Protein AF-A0A2G9U8K2-F1 (afdb_monomer)

Organism: Teladorsagia circumcincta (NCBI:txid45464)

Solvent-accessible surface area (backbone atoms only — not comparable to full-atom values): 13011 Å² total; per-residue (Å²): 135,87,82,83,69,83,60,83,58,80,61,74,81,82,79,82,80,87,76,90,81,87,86,89,76,99,67,88,81,84,80,85,76,82,70,41,62,62,71,63,77,74,80,83,79,79,91,82,77,83,93,63,92,78,49,73,43,30,54,47,20,48,51,51,51,53,52,31,57,75,71,74,42,48,58,28,24,42,38,31,30,48,57,99,39,69,54,64,37,54,53,33,51,51,29,26,49,55,48,35,71,77,46,91,70,46,46,78,66,46,79,44,81,37,88,55,62,46,53,69,53,42,37,55,50,50,58,61,44,60,77,69,35,44,36,37,39,35,28,61,52,78,94,77,41,47,64,33,44,41,52,46,24,32,41,77,62,65,59,65,47,98,76,40,44,43,32,40,51,42,79,78,30,67,54,66,32,39,74,43,86,91,85,41,75,43,54,56,34,54,76,78,56,94,73,71,87,81,49,40,68,58,31,45,58,52,54,37,65,33,44,51,50,49,108

Structure (mmCIF, N/CA/C/O backbone):
data_AF-A0A2G9U8K2-F1
#
_entry.id   AF-A0A2G9U8K2-F1
#
loop_
_atom_site.group_PDB
_atom_site.id
_atom_site.type_symbol
_atom_site.label_atom_id
_atom_site.label_alt_id
_atom_site.label_comp_id
_atom_site.label_asym_id
_atom_site.label_entity_id
_atom_site.label_seq_id
_atom_site.pdbx_PDB_ins_code
_atom_site.Cartn_x
_atom_site.Cartn_y
_atom_site.Cartn_z
_atom_site.occupancy
_atom_site.B_iso_or_equiv
_atom_site.auth_seq_id
_atom_site.auth_comp_id
_atom_site.auth_asym_id
_atom_site.auth_atom_id
_atom_site.pdbx_PDB_model_num
ATOM 1 N N . MET A 1 1 ? 28.993 -7.894 -4.762 1.00 26.48 1 MET A N 1
ATOM 2 C CA . MET A 1 1 ? 28.144 -9.093 -4.576 1.00 26.48 1 MET A CA 1
ATOM 3 C C . MET A 1 1 ? 27.296 -8.836 -3.344 1.00 26.48 1 MET A C 1
ATOM 5 O O . MET A 1 1 ? 27.838 -8.808 -2.250 1.00 26.48 1 MET A O 1
ATOM 9 N N . PHE A 1 2 ? 26.019 -8.506 -3.531 1.00 26.78 2 PHE A N 1
ATOM 10 C CA . PHE A 1 2 ? 25.120 -8.138 -2.436 1.00 26.78 2 PHE A CA 1
ATOM 11 C C . PHE A 1 2 ? 24.554 -9.406 -1.800 1.00 26.78 2 PHE A C 1
ATOM 13 O O . PHE A 1 2 ? 24.042 -10.273 -2.505 1.00 26.78 2 PHE A O 1
ATOM 20 N N . MET A 1 3 ? 24.671 -9.531 -0.480 1.00 21.92 3 MET A N 1
ATOM 21 C CA . MET A 1 3 ? 24.214 -10.707 0.252 1.00 21.92 3 MET A CA 1
ATOM 22 C C . MET A 1 3 ? 22.939 -10.349 1.017 1.00 21.92 3 MET A C 1
ATOM 24 O O . MET A 1 3 ? 22.980 -9.825 2.126 1.00 21.92 3 MET A O 1
ATOM 28 N N . VAL A 1 4 ? 21.789 -10.609 0.397 1.00 28.17 4 VAL A N 1
ATOM 29 C CA . VAL A 1 4 ? 20.482 -10.483 1.051 1.00 28.17 4 VAL A CA 1
ATOM 30 C C . VAL A 1 4 ? 20.287 -11.713 1.935 1.00 28.17 4 VAL A C 1
ATOM 32 O O . VAL A 1 4 ? 20.084 -12.818 1.436 1.00 28.17 4 VAL A O 1
ATOM 35 N N . THR A 1 5 ? 20.351 -11.542 3.256 1.00 26.45 5 THR A N 1
ATOM 36 C CA . THR A 1 5 ? 20.014 -12.623 4.193 1.00 26.45 5 THR A CA 1
ATOM 37 C C . THR A 1 5 ? 18.541 -12.513 4.564 1.00 26.45 5 THR A C 1
ATOM 39 O O . THR A 1 5 ? 18.154 -11.729 5.427 1.00 26.45 5 THR A O 1
ATOM 42 N N . ILE A 1 6 ? 17.699 -13.303 3.898 1.00 30.61 6 ILE A N 1
ATOM 43 C CA . ILE A 1 6 ? 16.275 -13.411 4.226 1.00 30.61 6 ILE A CA 1
ATOM 44 C C . ILE A 1 6 ? 16.130 -14.358 5.421 1.00 30.61 6 ILE A C 1
ATOM 46 O O . ILE A 1 6 ? 16.293 -15.572 5.297 1.00 30.61 6 ILE A O 1
ATOM 50 N N . HIS A 1 7 ? 15.798 -13.824 6.596 1.00 25.88 7 HIS A N 1
ATOM 51 C CA . HIS A 1 7 ? 15.359 -14.638 7.728 1.00 25.88 7 HIS A CA 1
ATOM 52 C C . HIS A 1 7 ? 13.832 -14.733 7.752 1.00 25.88 7 HIS A C 1
ATOM 54 O O . HIS A 1 7 ? 13.131 -13.902 8.324 1.00 25.88 7 HIS A O 1
ATOM 60 N N . LEU A 1 8 ? 13.314 -15.801 7.143 1.00 26.98 8 LEU A N 1
ATOM 61 C CA . LEU A 1 8 ? 11.927 -16.226 7.303 1.00 26.98 8 LEU A CA 1
ATOM 62 C C . LEU A 1 8 ? 11.723 -16.725 8.741 1.00 26.98 8 LEU A C 1
ATOM 64 O O . LEU A 1 8 ? 12.028 -17.874 9.057 1.00 26.98 8 LEU A O 1
ATOM 68 N N . ARG A 1 9 ? 11.197 -15.879 9.633 1.00 28.08 9 ARG A N 1
ATOM 69 C CA . ARG A 1 9 ? 10.647 -16.357 10.909 1.00 28.08 9 ARG A CA 1
ATOM 70 C C . ARG A 1 9 ? 9.168 -16.674 10.734 1.00 28.08 9 ARG A C 1
ATOM 72 O O . ARG A 1 9 ? 8.320 -15.788 10.719 1.00 28.08 9 ARG A O 1
ATOM 79 N N . THR A 1 10 ? 8.863 -17.962 10.638 1.00 28.05 10 THR A N 1
ATOM 80 C CA . THR A 1 10 ? 7.497 -18.481 10.737 1.00 28.05 10 THR A CA 1
ATOM 81 C C . THR A 1 10 ? 7.016 -18.337 12.181 1.00 28.05 10 THR A C 1
ATOM 83 O O . THR A 1 10 ? 7.409 -19.110 13.053 1.00 28.05 10 THR A O 1
ATOM 86 N N . LEU A 1 11 ? 6.164 -17.349 12.462 1.00 29.77 11 LEU A N 1
ATOM 87 C CA . LEU A 1 11 ? 5.420 -17.286 13.722 1.00 29.77 11 LEU A CA 1
ATOM 88 C C . LEU A 1 11 ? 4.165 -18.158 13.595 1.00 29.77 11 LEU A C 1
ATOM 90 O O . LEU A 1 11 ? 3.096 -17.697 13.203 1.00 29.77 11 LEU A O 1
ATOM 94 N N . CYS A 1 12 ? 4.307 -19.443 13.924 1.00 24.61 12 CYS A N 1
ATOM 95 C CA . CYS A 1 12 ? 3.166 -20.326 14.152 1.00 24.61 12 CYS A CA 1
ATOM 96 C C . CYS A 1 12 ? 2.611 -20.075 15.558 1.00 24.61 12 CYS A C 1
ATOM 98 O O . CYS A 1 12 ? 3.232 -20.449 16.552 1.00 24.61 12 CYS A O 1
ATOM 100 N N . VAL A 1 13 ? 1.422 -19.478 15.658 1.00 29.20 13 VAL A N 1
ATOM 101 C CA . VAL A 1 13 ? 0.649 -19.507 16.906 1.00 29.20 13 VAL A CA 1
ATOM 102 C C . VAL A 1 13 ? -0.108 -20.832 16.951 1.00 29.20 13 VAL A C 1
ATOM 104 O O . VAL A 1 13 ? -1.102 -21.016 16.251 1.00 29.20 13 VAL A O 1
ATOM 107 N N . ILE A 1 14 ? 0.369 -21.766 17.773 1.00 29.59 14 ILE A N 1
ATOM 108 C CA . ILE A 1 14 ? -0.341 -23.013 18.071 1.00 29.59 14 ILE A CA 1
ATOM 109 C C . ILE A 1 14 ? -1.436 -22.691 19.097 1.00 29.59 14 ILE A C 1
ATOM 111 O O . ILE A 1 14 ? -1.149 -22.421 20.263 1.00 29.59 14 ILE A O 1
ATOM 115 N N . ARG A 1 15 ? -2.709 -22.704 18.679 1.00 33.56 15 ARG A N 1
ATOM 116 C CA . ARG A 1 15 ? -3.847 -22.691 19.612 1.00 33.56 15 ARG A CA 1
ATOM 117 C C . ARG A 1 15 ? -4.036 -24.107 20.166 1.00 33.56 15 ARG A C 1
ATOM 119 O O . ARG A 1 15 ? -4.580 -24.966 19.482 1.00 33.56 15 ARG A O 1
ATOM 126 N N . ASN A 1 16 ? -3.629 -24.343 21.412 1.00 29.52 16 ASN A N 1
ATOM 127 C CA . ASN A 1 16 ? -4.021 -25.552 22.138 1.00 29.52 16 ASN A CA 1
ATOM 128 C C . ASN A 1 16 ? -5.478 -25.414 22.596 1.00 29.52 16 ASN A C 1
ATOM 130 O O . ASN A 1 16 ? -5.774 -24.704 23.558 1.00 29.52 16 ASN A O 1
ATOM 134 N N . GLY A 1 17 ? -6.395 -26.095 21.908 1.00 33.38 17 GLY A N 1
ATOM 135 C CA . GLY A 1 17 ? -7.745 -26.318 22.413 1.00 33.38 17 GLY A CA 1
ATOM 136 C C . GLY A 1 17 ? -7.696 -27.280 23.599 1.00 33.38 17 GLY A C 1
ATOM 137 O O . GLY A 1 17 ? -7.409 -28.461 23.425 1.00 33.38 17 GLY A O 1
ATOM 138 N N . LYS A 1 18 ? -7.965 -26.790 24.815 1.00 31.33 18 LYS A N 1
ATOM 139 C CA . LYS A 1 18 ? -8.239 -27.656 25.970 1.00 31.33 18 LYS A CA 1
ATOM 140 C C . LYS A 1 18 ? -9.589 -28.343 25.744 1.00 31.33 18 LYS A C 1
ATOM 142 O O . LYS A 1 18 ? -10.619 -27.682 25.814 1.00 31.33 18 LYS A O 1
ATOM 147 N N . SER A 1 19 ? -9.586 -29.653 25.523 1.00 35.53 19 SER A N 1
ATOM 148 C CA . SER A 1 19 ? -10.753 -30.507 25.762 1.00 35.53 19 SER A CA 1
ATOM 149 C C . SER A 1 19 ? -10.403 -31.462 26.903 1.00 35.53 19 SER A C 1
ATOM 151 O O . SER A 1 19 ? -9.367 -32.121 26.881 1.00 35.53 19 SER A O 1
ATOM 153 N N . GLY A 1 20 ? -11.205 -31.435 27.968 1.00 33.44 20 GLY A N 1
ATOM 154 C CA . GLY A 1 20 ? -11.104 -32.371 29.083 1.00 33.44 20 GLY A CA 1
ATOM 155 C C . GLY A 1 20 ? -11.989 -33.589 28.827 1.00 33.44 20 GLY A C 1
ATOM 156 O O . GLY A 1 20 ? -13.145 -33.424 28.449 1.00 33.44 20 GLY A O 1
ATOM 157 N N . GLY A 1 21 ? -11.452 -34.791 29.054 1.00 33.38 21 GLY A N 1
ATOM 158 C CA . GLY A 1 21 ? -12.198 -36.057 29.068 1.00 33.38 21 GLY A CA 1
ATOM 159 C C . GLY A 1 21 ? -11.367 -37.255 28.567 1.00 33.38 21 GLY A C 1
ATOM 160 O O . GLY A 1 21 ? -10.534 -37.054 27.686 1.00 33.38 21 GLY A O 1
ATOM 161 N N . PRO A 1 22 ? -11.517 -38.477 29.126 1.00 34.38 22 PRO A N 1
ATOM 162 C CA . PRO A 1 22 ? -10.485 -39.519 29.061 1.00 34.38 22 PRO A CA 1
ATOM 163 C C . PRO A 1 22 ? -10.668 -40.552 27.921 1.00 34.38 22 PRO A C 1
ATOM 165 O O . PRO A 1 22 ? -11.736 -41.136 27.816 1.00 34.38 22 PRO A O 1
ATOM 168 N N . TRP A 1 23 ? -9.580 -40.763 27.151 1.00 33.00 23 TRP A N 1
ATOM 169 C CA . TRP A 1 23 ? -9.065 -41.936 26.379 1.00 33.00 23 TRP A CA 1
ATOM 170 C C . TRP A 1 23 ? -10.012 -42.930 25.637 1.00 33.00 23 TRP A C 1
ATOM 172 O O . TRP A 1 23 ? -11.080 -43.262 26.128 1.00 33.00 23 TRP A O 1
ATOM 182 N N . PRO A 1 24 ? -9.529 -43.654 24.596 1.00 40.50 24 PRO A N 1
ATOM 183 C CA . PRO A 1 24 ? -8.923 -43.183 23.348 1.00 40.50 24 PRO A CA 1
ATOM 184 C C . PRO A 1 24 ? -9.541 -43.865 22.103 1.00 40.50 24 PRO A C 1
ATOM 186 O O . PRO A 1 24 ? -9.699 -45.081 22.056 1.00 40.50 24 PRO A O 1
ATOM 189 N N . THR A 1 25 ? -9.758 -43.122 21.020 1.00 35.53 25 THR A N 1
ATOM 190 C CA . THR A 1 25 ? -9.845 -43.711 19.672 1.00 35.53 25 THR A CA 1
ATOM 191 C C . THR A 1 25 ? -9.031 -42.864 18.712 1.00 35.53 25 THR A C 1
ATOM 193 O O . THR A 1 25 ? -9.207 -41.648 18.643 1.00 35.53 25 THR A O 1
ATOM 196 N N . ALA A 1 26 ? -8.104 -43.516 18.014 1.00 37.62 26 ALA A N 1
ATOM 197 C CA . ALA A 1 26 ? -7.194 -42.918 17.053 1.00 37.62 26 ALA A CA 1
ATOM 198 C C . ALA A 1 26 ? -7.964 -42.192 15.937 1.00 37.62 26 ALA A C 1
ATOM 200 O O . ALA A 1 26 ? -8.588 -42.816 15.084 1.00 37.62 26 ALA A O 1
ATOM 201 N N . GLY A 1 27 ? -7.894 -40.864 15.951 1.00 32.34 27 GLY A N 1
ATOM 202 C CA . GLY A 1 27 ? -8.333 -39.984 14.877 1.00 32.34 27 GLY A CA 1
ATOM 203 C C . GLY A 1 27 ? -7.300 -38.875 14.734 1.00 32.34 27 GLY A C 1
ATOM 204 O O . GLY A 1 27 ? -6.976 -38.193 15.704 1.00 32.34 27 GLY A O 1
ATOM 205 N N . VAL A 1 28 ? -6.723 -38.752 13.542 1.00 34.25 28 VAL A N 1
ATOM 206 C CA . VAL A 1 28 ? -5.707 -37.751 13.200 1.00 34.25 28 VAL A CA 1
ATOM 207 C C . VAL A 1 28 ? -6.273 -36.346 13.464 1.00 34.25 28 VAL A C 1
ATOM 209 O O . VAL A 1 28 ? -7.302 -36.005 12.878 1.00 34.25 28 VAL A O 1
ATOM 212 N N . PRO A 1 29 ? -5.655 -35.508 14.318 1.00 28.95 29 PRO A N 1
ATOM 213 C CA . PRO A 1 29 ? -6.137 -34.152 14.528 1.00 28.95 29 PRO A CA 1
ATOM 214 C C . PRO A 1 29 ? -5.810 -33.295 13.300 1.00 28.95 29 PRO A C 1
ATOM 216 O O . PRO A 1 29 ? -4.645 -33.120 12.940 1.00 28.95 29 PRO A O 1
ATOM 219 N N . SER A 1 30 ? -6.837 -32.735 12.656 1.00 30.47 30 SER A N 1
ATOM 220 C CA . SER A 1 30 ? -6.654 -31.714 11.625 1.00 30.47 30 SER A CA 1
ATOM 221 C C . SER A 1 30 ? -6.170 -30.419 12.283 1.00 30.47 30 SER A C 1
ATOM 223 O O . SER A 1 30 ? -6.941 -29.694 12.916 1.00 30.47 30 SER A O 1
ATOM 225 N N . ILE A 1 31 ? -4.879 -30.128 12.150 1.00 28.62 31 ILE A N 1
ATOM 226 C CA . ILE A 1 31 ? -4.280 -28.863 12.575 1.00 28.62 31 ILE A CA 1
ATOM 227 C C . ILE A 1 31 ? -4.562 -27.831 11.479 1.00 28.62 31 ILE A C 1
ATOM 229 O O . ILE A 1 31 ? -3.952 -27.865 10.414 1.00 28.62 31 ILE A O 1
ATOM 233 N N . SER A 1 32 ? -5.485 -26.904 11.729 1.00 30.70 32 SER A N 1
ATOM 234 C CA . SER A 1 32 ? -5.639 -25.710 10.892 1.00 30.70 32 SER A CA 1
ATOM 235 C C . SER A 1 32 ? -4.672 -24.632 11.381 1.00 30.70 32 SER A C 1
ATOM 237 O O . SER A 1 32 ? -4.894 -24.019 12.425 1.00 30.70 32 SER A O 1
ATOM 239 N N . ALA A 1 33 ? -3.592 -24.408 10.632 1.00 27.31 33 ALA A N 1
ATOM 240 C CA . ALA A 1 33 ? -2.630 -23.336 10.868 1.00 27.31 33 ALA A CA 1
ATOM 241 C C . ALA A 1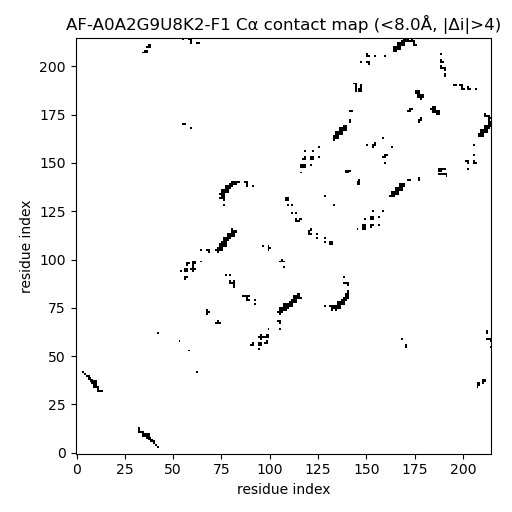 33 ? -2.913 -22.154 9.927 1.00 27.31 33 ALA A C 1
ATOM 243 O O . ALA A 1 33 ? -2.691 -22.243 8.722 1.00 27.31 33 ALA A O 1
ATOM 244 N N . THR A 1 34 ? -3.360 -21.016 10.460 1.00 32.47 34 THR A N 1
ATOM 245 C CA . THR A 1 34 ? -3.301 -19.733 9.739 1.00 32.47 34 THR A CA 1
ATOM 246 C C . THR A 1 34 ? -1.920 -19.125 9.946 1.00 32.47 34 THR A C 1
ATOM 248 O O . THR A 1 34 ? -1.633 -18.560 11.002 1.00 32.47 34 THR A O 1
ATOM 251 N N . CYS A 1 35 ? -1.055 -19.282 8.949 1.00 29.25 35 CYS A N 1
ATOM 252 C CA . CYS A 1 35 ? 0.304 -18.757 8.946 1.00 29.25 35 CYS A CA 1
ATOM 253 C C . CYS A 1 35 ? 0.311 -17.344 8.340 1.00 29.25 35 CYS A C 1
ATOM 255 O O . CYS A 1 35 ? 0.187 -17.198 7.128 1.00 29.25 35 CYS A O 1
ATOM 257 N N . GLY A 1 36 ? 0.458 -16.308 9.169 1.00 30.48 36 GLY A N 1
ATOM 258 C CA . GLY A 1 36 ? 0.800 -14.963 8.693 1.00 30.48 36 GLY A CA 1
ATOM 259 C C . GLY A 1 36 ? 2.311 -14.856 8.489 1.00 30.48 36 GLY A C 1
ATOM 260 O O . GLY A 1 36 ? 3.077 -15.307 9.343 1.00 30.48 36 GLY A O 1
ATOM 261 N N . ARG A 1 37 ? 2.757 -14.293 7.362 1.00 39.44 37 ARG A N 1
ATOM 262 C CA . ARG A 1 37 ? 4.182 -14.042 7.092 1.00 39.44 37 ARG A CA 1
ATOM 263 C C . ARG A 1 37 ? 4.512 -12.602 7.481 1.00 39.44 37 ARG A C 1
ATOM 265 O O . ARG A 1 37 ? 3.993 -11.674 6.880 1.00 39.44 37 ARG A O 1
ATOM 272 N N . VAL A 1 38 ? 5.383 -12.419 8.471 1.00 35.47 38 VAL A N 1
ATOM 273 C CA . VAL A 1 38 ? 6.028 -11.125 8.742 1.00 35.47 38 VAL A CA 1
ATOM 274 C C . VAL A 1 38 ? 7.428 -11.213 8.154 1.00 35.47 38 VAL A C 1
ATOM 276 O O . VAL A 1 38 ? 8.248 -11.998 8.630 1.00 35.47 38 VAL A O 1
ATOM 279 N N . LEU A 1 39 ? 7.688 -10.458 7.089 1.00 35.41 39 LEU A N 1
ATOM 280 C CA . LEU A 1 39 ? 9.008 -10.389 6.474 1.00 35.41 39 LEU A CA 1
ATOM 281 C C . LEU A 1 39 ? 9.774 -9.218 7.101 1.00 35.41 39 LEU A C 1
ATOM 283 O O . LEU A 1 39 ? 9.587 -8.075 6.707 1.00 35.41 39 LEU A O 1
ATOM 287 N N . ASN A 1 40 ? 10.621 -9.504 8.092 1.00 31.41 40 ASN A N 1
ATOM 288 C CA . ASN A 1 40 ? 11.619 -8.540 8.554 1.00 31.41 40 ASN A CA 1
ATOM 289 C C . ASN A 1 40 ? 12.808 -8.600 7.592 1.00 31.41 40 ASN A C 1
ATOM 291 O O . ASN A 1 40 ? 13.649 -9.494 7.704 1.00 31.41 40 ASN A O 1
ATOM 295 N N . ILE A 1 41 ? 12.862 -7.677 6.634 1.00 41.22 41 ILE A N 1
ATOM 296 C CA . ILE A 1 41 ? 14.056 -7.478 5.814 1.00 41.22 41 ILE A CA 1
ATOM 297 C C . ILE A 1 41 ? 14.969 -6.517 6.579 1.00 41.22 41 ILE A C 1
ATOM 299 O O . ILE A 1 41 ? 14.714 -5.321 6.629 1.00 41.22 41 ILE A O 1
ATOM 303 N N . GLY A 1 42 ? 16.028 -7.043 7.197 1.00 32.91 42 GLY A N 1
ATOM 304 C CA . GLY A 1 42 ? 17.141 -6.217 7.660 1.00 32.91 42 GLY A CA 1
ATOM 305 C C . GLY A 1 42 ? 18.042 -5.905 6.472 1.00 32.91 42 GLY A C 1
ATOM 306 O O . GLY A 1 42 ? 18.836 -6.755 6.072 1.00 32.91 42 GLY A O 1
ATOM 307 N N . LEU A 1 43 ? 17.897 -4.722 5.878 1.00 35.94 43 LEU A N 1
ATOM 308 C CA . LEU A 1 43 ? 18.822 -4.245 4.853 1.00 35.94 43 LEU A CA 1
ATOM 309 C C . LEU A 1 43 ? 20.042 -3.637 5.556 1.00 35.94 43 LEU A C 1
ATOM 311 O O . LEU A 1 43 ? 19.987 -2.526 6.073 1.00 35.94 43 LEU A O 1
ATOM 315 N N . MET A 1 44 ? 21.151 -4.380 5.605 1.00 28.94 44 MET A N 1
ATOM 316 C CA . MET A 1 44 ? 22.463 -3.788 5.874 1.00 28.94 44 MET A CA 1
ATOM 317 C C . MET A 1 44 ? 22.980 -3.204 4.559 1.00 28.94 44 MET A C 1
ATOM 319 O O . MET A 1 44 ? 23.487 -3.928 3.704 1.00 28.94 44 MET A O 1
ATOM 323 N N . PHE A 1 45 ? 22.817 -1.895 4.389 1.00 37.28 45 PHE A N 1
ATOM 324 C CA . PHE A 1 45 ? 23.448 -1.150 3.308 1.00 37.28 45 PHE A CA 1
ATOM 325 C C . PHE A 1 45 ? 24.905 -0.869 3.696 1.00 37.28 45 PHE A C 1
ATOM 327 O O . PHE A 1 45 ? 25.173 -0.140 4.650 1.00 37.28 45 PHE A O 1
ATOM 334 N N . THR A 1 46 ? 25.865 -1.471 2.993 1.00 34.81 46 THR A N 1
ATOM 335 C CA . THR A 1 46 ? 27.254 -0.998 3.022 1.00 34.81 46 THR A CA 1
ATOM 336 C C . THR A 1 46 ? 27.342 0.200 2.086 1.00 34.81 46 THR A C 1
ATOM 338 O O . THR A 1 46 ? 27.107 0.062 0.886 1.00 34.81 46 THR A O 1
ATOM 341 N N . ASN A 1 47 ? 27.603 1.372 2.661 1.00 38.34 47 ASN A N 1
ATOM 342 C CA . ASN A 1 47 ? 27.687 2.648 1.960 1.00 38.34 47 ASN A CA 1
ATOM 343 C C . ASN A 1 47 ? 28.865 2.661 0.981 1.00 38.34 47 ASN A C 1
ATOM 345 O O . ASN A 1 47 ? 29.976 2.972 1.386 1.00 38.34 47 ASN A O 1
ATOM 349 N N . ASP A 1 48 ? 28.600 2.389 -0.291 1.00 39.56 48 ASP A N 1
ATOM 350 C CA . ASP A 1 48 ? 29.459 2.783 -1.406 1.00 39.56 48 ASP A CA 1
ATOM 351 C C . ASP A 1 48 ? 28.553 3.299 -2.533 1.00 39.56 48 ASP A C 1
ATOM 353 O O . ASP A 1 48 ? 28.247 2.553 -3.454 1.00 39.56 48 ASP A O 1
ATOM 357 N N . ILE A 1 49 ? 28.053 4.538 -2.412 1.00 46.72 49 ILE A N 1
ATOM 358 C CA . ILE A 1 49 ? 27.630 5.436 -3.508 1.00 46.72 49 ILE A CA 1
ATOM 359 C C . ILE A 1 49 ? 27.581 6.869 -2.939 1.00 46.72 49 ILE A C 1
ATOM 361 O O . ILE A 1 49 ? 27.092 7.107 -1.834 1.00 46.72 49 ILE A O 1
ATOM 365 N N . GLU A 1 50 ? 28.151 7.804 -3.698 1.00 39.34 50 GLU A N 1
ATOM 366 C CA . GLU A 1 50 ? 28.361 9.214 -3.373 1.00 39.34 50 GLU A CA 1
ATOM 367 C C . GLU A 1 50 ? 27.090 9.992 -2.988 1.00 39.34 50 GLU A C 1
ATOM 369 O O . GLU A 1 50 ? 26.028 9.878 -3.594 1.00 39.34 50 GLU A O 1
ATOM 374 N N . SER A 1 51 ? 27.285 10.851 -1.987 1.00 37.66 51 SER A N 1
ATOM 375 C CA . SER A 1 51 ? 26.449 11.941 -1.477 1.00 37.66 51 SER A CA 1
ATOM 376 C C . SER A 1 51 ? 25.302 12.443 -2.372 1.00 37.66 51 SER A C 1
ATOM 378 O O . SER A 1 51 ? 25.411 13.471 -3.040 1.00 37.66 51 SER A O 1
ATOM 380 N N . HIS A 1 52 ? 24.144 11.807 -2.272 1.00 42.94 52 HIS A N 1
ATOM 381 C CA . HIS A 1 52 ? 22.861 12.509 -2.247 1.00 42.94 52 HIS A CA 1
ATOM 382 C C . HIS A 1 52 ? 22.239 12.171 -0.894 1.00 42.94 52 HIS A C 1
ATOM 384 O O . HIS A 1 52 ? 22.350 11.033 -0.445 1.00 42.94 52 HIS A O 1
ATOM 390 N N . ALA A 1 53 ? 21.665 13.145 -0.188 1.00 46.12 53 ALA A N 1
ATOM 391 C CA . ALA A 1 53 ? 20.938 12.853 1.043 1.00 46.12 53 ALA A CA 1
ATOM 392 C C . ALA A 1 53 ? 19.795 11.888 0.693 1.00 46.12 53 ALA A C 1
ATOM 394 O O . ALA A 1 53 ? 18.808 12.294 0.086 1.00 46.12 53 ALA A O 1
ATOM 395 N N . VAL A 1 54 ? 19.975 10.601 0.989 1.00 60.28 54 VAL A N 1
ATOM 396 C CA . VAL A 1 54 ? 18.979 9.580 0.684 1.00 60.28 54 VAL A CA 1
ATOM 397 C C . VAL A 1 54 ? 17.824 9.763 1.661 1.00 60.28 54 VAL A C 1
ATOM 399 O O . VAL A 1 54 ? 18.021 9.700 2.875 1.00 60.28 54 VAL A O 1
ATOM 402 N N . THR A 1 55 ? 16.634 10.044 1.138 1.00 76.31 55 THR A N 1
ATOM 403 C CA . THR A 1 55 ? 15.416 10.150 1.945 1.00 76.31 55 THR A CA 1
ATOM 404 C C . THR A 1 55 ? 14.983 8.764 2.428 1.00 76.31 55 THR A C 1
ATOM 406 O O . THR A 1 55 ? 15.323 7.734 1.836 1.00 76.31 55 THR A O 1
ATOM 409 N N . VAL A 1 56 ? 14.215 8.727 3.516 1.00 80.00 56 VAL A N 1
ATOM 410 C CA . VAL A 1 56 ? 13.636 7.482 4.049 1.00 80.00 56 VAL A CA 1
ATOM 411 C C . VAL A 1 56 ? 12.752 6.812 2.991 1.00 80.00 56 VAL A C 1
ATOM 413 O O . VAL A 1 56 ? 12.795 5.601 2.778 1.00 80.00 56 VAL A O 1
ATOM 416 N N . GLU A 1 57 ? 11.991 7.620 2.264 1.00 83.06 57 GLU A N 1
ATOM 417 C CA . GLU A 1 57 ? 11.106 7.208 1.187 1.00 83.06 57 GLU A CA 1
ATOM 418 C C . GLU A 1 57 ? 11.870 6.585 0.005 1.00 83.06 57 GLU A C 1
ATOM 420 O O . GLU A 1 57 ? 11.428 5.580 -0.560 1.00 83.06 57 GLU A O 1
ATOM 425 N N . TYR A 1 58 ? 13.055 7.104 -0.331 1.00 86.31 58 TYR A N 1
ATOM 426 C CA . TYR A 1 58 ? 13.908 6.522 -1.369 1.00 86.31 58 TYR A CA 1
ATOM 427 C C . TYR A 1 58 ? 14.449 5.143 -0.969 1.00 86.31 58 TYR A C 1
ATOM 429 O O . TYR A 1 58 ? 14.414 4.202 -1.769 1.00 86.31 58 TYR A O 1
ATOM 437 N N . ASN A 1 59 ? 14.893 4.983 0.285 1.00 88.19 59 ASN A N 1
ATOM 438 C CA . ASN A 1 59 ? 15.298 3.676 0.815 1.00 88.19 59 ASN A CA 1
ATOM 439 C C . ASN A 1 59 ? 14.149 2.667 0.758 1.00 88.19 59 ASN A C 1
ATOM 441 O O . ASN A 1 59 ? 14.366 1.497 0.430 1.00 88.19 59 ASN A O 1
ATOM 445 N N . LEU A 1 60 ? 12.917 3.122 0.999 1.00 89.19 60 LEU A N 1
ATOM 446 C CA . LEU A 1 60 ? 11.738 2.283 0.847 1.00 89.19 60 LEU A CA 1
ATOM 447 C C . LEU A 1 60 ? 11.531 1.845 -0.609 1.00 89.19 60 LEU A C 1
ATOM 449 O O . LEU A 1 60 ? 11.208 0.684 -0.854 1.00 89.19 60 LEU A O 1
ATOM 453 N N . GLY A 1 61 ? 11.793 2.723 -1.580 1.00 91.00 61 GLY A N 1
ATOM 454 C CA . GLY A 1 61 ? 11.836 2.372 -3.002 1.00 91.00 61 GLY A CA 1
ATOM 455 C C . GLY A 1 61 ? 12.843 1.259 -3.315 1.00 91.00 61 GLY A C 1
ATOM 456 O O . GLY A 1 61 ? 12.498 0.279 -3.982 1.00 91.00 61 GLY A O 1
ATOM 457 N N . ILE A 1 62 ? 14.059 1.338 -2.762 1.00 91.75 62 ILE A N 1
ATOM 458 C CA . ILE A 1 62 ? 15.071 0.275 -2.898 1.00 91.75 62 ILE A CA 1
ATOM 459 C C . ILE A 1 62 ? 14.614 -1.026 -2.219 1.00 91.75 62 ILE A C 1
ATOM 461 O O . ILE A 1 62 ? 14.824 -2.120 -2.759 1.00 91.75 62 ILE A O 1
ATOM 465 N N . ALA A 1 63 ? 13.980 -0.935 -1.049 1.00 92.44 63 ALA A N 1
ATOM 466 C CA . ALA A 1 63 ? 13.456 -2.090 -0.328 1.00 92.44 63 ALA A CA 1
ATOM 467 C C . ALA A 1 63 ? 12.336 -2.786 -1.115 1.00 92.44 63 ALA A C 1
ATOM 469 O O . ALA A 1 63 ? 12.355 -4.010 -1.255 1.00 92.44 63 ALA A O 1
ATOM 470 N N . ILE A 1 64 ? 11.411 -2.012 -1.695 1.00 93.88 64 ILE A N 1
ATOM 471 C CA . ILE A 1 64 ? 10.371 -2.508 -2.604 1.00 93.88 64 ILE A CA 1
ATOM 472 C C . ILE A 1 64 ? 11.028 -3.214 -3.788 1.00 93.88 64 ILE A C 1
ATOM 474 O O . ILE A 1 64 ? 10.703 -4.369 -4.043 1.00 93.88 64 ILE A O 1
ATOM 478 N N . ARG A 1 65 ? 12.000 -2.589 -4.466 1.00 93.81 65 ARG A N 1
ATOM 479 C CA . ARG A 1 65 ? 12.725 -3.221 -5.582 1.00 93.81 65 ARG A CA 1
ATOM 480 C C . ARG A 1 65 ? 13.353 -4.553 -5.174 1.00 93.81 65 ARG A C 1
ATOM 482 O O . ARG A 1 65 ? 13.188 -5.556 -5.860 1.00 93.81 65 ARG A O 1
ATOM 489 N N . SER A 1 66 ? 14.048 -4.575 -4.042 1.00 94.12 66 SER A N 1
ATOM 490 C CA . SER A 1 66 ? 14.708 -5.779 -3.523 1.00 94.12 66 SER A CA 1
ATOM 491 C C . SER A 1 66 ? 13.702 -6.893 -3.223 1.00 94.12 66 SER A C 1
ATOM 493 O O . SER A 1 66 ? 13.959 -8.060 -3.523 1.00 94.12 66 SER A O 1
ATOM 495 N N . LEU A 1 67 ? 12.534 -6.533 -2.682 1.00 94.62 67 LEU A N 1
ATOM 496 C CA . LEU A 1 67 ? 11.428 -7.458 -2.474 1.00 94.62 67 LEU A CA 1
ATOM 497 C C . LEU A 1 67 ? 10.926 -8.022 -3.808 1.00 94.62 67 LEU A C 1
ATOM 499 O O . LEU A 1 67 ? 10.819 -9.240 -3.931 1.00 94.62 67 LEU A O 1
ATOM 503 N N . MET A 1 68 ? 10.672 -7.170 -4.805 1.00 95.38 68 MET A N 1
ATOM 504 C CA . MET A 1 68 ? 10.205 -7.601 -6.129 1.00 95.38 68 MET A CA 1
ATOM 505 C C . MET A 1 68 ? 11.166 -8.622 -6.748 1.00 95.38 68 MET A C 1
ATOM 507 O O . MET A 1 68 ? 10.752 -9.729 -7.091 1.00 95.38 68 MET A O 1
ATOM 511 N N . LEU A 1 69 ? 12.467 -8.320 -6.760 1.00 94.88 69 LEU A N 1
ATOM 512 C CA . LEU A 1 69 ? 13.492 -9.223 -7.290 1.00 94.88 69 LEU A CA 1
ATOM 513 C C . LEU A 1 69 ? 13.563 -10.556 -6.535 1.00 94.88 69 LEU A C 1
ATOM 515 O O . LEU A 1 69 ? 13.753 -11.602 -7.153 1.00 94.88 69 LEU A O 1
ATOM 519 N N . SER A 1 70 ? 13.368 -10.551 -5.213 1.00 95.75 70 SER A N 1
ATOM 520 C CA . SER A 1 70 ? 13.404 -11.782 -4.409 1.00 95.75 70 SER A CA 1
ATOM 521 C C . SER A 1 70 ? 12.278 -12.767 -4.749 1.00 95.75 70 SER A C 1
ATOM 523 O O . SER A 1 70 ? 12.438 -13.974 -4.564 1.00 95.75 70 SER A O 1
ATOM 525 N N . PHE A 1 71 ? 11.162 -12.257 -5.276 1.00 95.56 71 PHE A N 1
ATOM 526 C CA . PHE A 1 71 ? 10.019 -13.045 -5.736 1.00 95.56 71 PHE A CA 1
ATOM 527 C C . PHE A 1 71 ? 9.936 -13.159 -7.266 1.00 95.56 71 PHE A C 1
ATOM 529 O O . PHE A 1 71 ? 8.955 -13.705 -7.770 1.00 95.56 71 PHE A O 1
ATOM 536 N N . ALA A 1 72 ? 10.959 -12.688 -7.992 1.00 96.19 72 ALA A N 1
ATOM 537 C CA . ALA A 1 72 ? 10.982 -12.610 -9.455 1.00 96.19 72 ALA A CA 1
ATOM 538 C C . ALA A 1 72 ? 9.774 -11.851 -10.040 1.00 96.19 72 ALA A C 1
ATOM 540 O O . ALA A 1 72 ? 9.206 -12.236 -11.062 1.00 96.19 72 ALA A O 1
ATOM 541 N N . TRP A 1 73 ? 9.363 -10.782 -9.363 1.00 96.56 73 TRP A N 1
ATOM 542 C CA . TRP A 1 73 ? 8.365 -9.839 -9.844 1.00 96.56 73 TRP A CA 1
ATOM 543 C C . TRP A 1 73 ? 9.049 -8.667 -10.549 1.00 96.56 73 TRP A C 1
ATOM 545 O O . TRP A 1 73 ? 10.014 -8.111 -10.030 1.00 96.56 73 TRP A O 1
ATOM 555 N N . ASP A 1 74 ? 8.529 -8.278 -11.710 1.00 95.94 74 ASP A N 1
ATOM 556 C CA . ASP A 1 74 ? 9.098 -7.253 -12.597 1.00 95.94 74 ASP A CA 1
ATOM 557 C C . ASP A 1 74 ? 8.193 -6.020 -12.759 1.00 95.94 74 ASP A C 1
ATOM 559 O O . ASP A 1 74 ? 8.593 -5.005 -13.330 1.00 95.94 74 ASP A O 1
ATOM 563 N N . GLN A 1 75 ? 6.965 -6.074 -12.240 1.00 95.69 75 GLN A N 1
ATOM 564 C CA . GLN A 1 75 ? 6.013 -4.974 -12.324 1.00 95.69 75 GLN A CA 1
ATOM 565 C C . GLN A 1 75 ? 5.077 -4.915 -11.119 1.00 95.69 75 GLN A C 1
ATOM 567 O O . GLN A 1 75 ? 4.628 -5.935 -10.593 1.00 95.69 75 GLN A O 1
ATOM 572 N N . PHE A 1 76 ? 4.720 -3.702 -10.711 1.00 97.81 76 PHE A N 1
ATOM 573 C CA . PHE A 1 76 ? 3.711 -3.471 -9.679 1.00 97.81 76 PHE A CA 1
ATOM 574 C C . PHE A 1 76 ?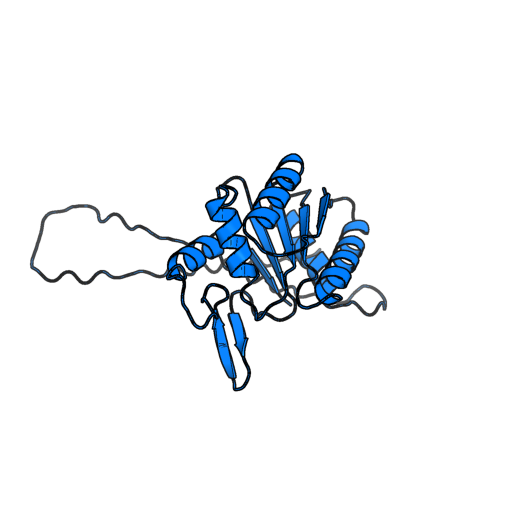 2.896 -2.209 -9.971 1.00 97.81 76 PHE A C 1
ATOM 576 O O . PHE A 1 76 ? 3.259 -1.393 -10.819 1.00 97.81 76 PHE A O 1
ATOM 583 N N . ALA A 1 77 ? 1.764 -2.051 -9.295 1.00 98.19 77 ALA A N 1
ATOM 584 C CA . ALA A 1 77 ? 0.989 -0.815 -9.284 1.00 98.19 77 ALA A CA 1
ATOM 585 C C . ALA A 1 77 ? 1.220 -0.056 -7.980 1.00 98.19 77 ALA A C 1
ATOM 587 O O . ALA A 1 77 ? 1.303 -0.669 -6.916 1.00 98.19 77 ALA A O 1
ATOM 588 N N . PHE A 1 78 ? 1.264 1.271 -8.053 1.00 97.69 78 PHE A N 1
ATOM 589 C CA . PHE A 1 78 ? 1.359 2.129 -6.879 1.00 97.69 78 PHE A CA 1
ATOM 590 C C . PHE A 1 78 ? 0.019 2.821 -6.626 1.00 97.69 78 PHE A C 1
ATOM 592 O O . PHE A 1 78 ? -0.467 3.592 -7.453 1.00 97.69 78 PHE A O 1
ATOM 599 N N . VAL A 1 79 ? -0.592 2.545 -5.479 1.00 98.00 79 VAL A N 1
ATOM 600 C CA . VAL A 1 79 ? -1.862 3.136 -5.053 1.00 98.00 79 VAL A CA 1
ATOM 601 C C . VAL A 1 79 ? -1.615 3.989 -3.821 1.00 98.00 79 VAL A C 1
ATOM 603 O O . VAL A 1 79 ? -1.011 3.535 -2.852 1.00 98.00 79 VAL A O 1
ATOM 606 N N . PHE A 1 80 ? -2.094 5.227 -3.826 1.00 96.56 80 PHE A N 1
ATOM 607 C CA . PHE A 1 80 ? -1.887 6.124 -2.694 1.00 96.56 80 PHE A CA 1
ATOM 608 C C . PHE A 1 80 ? -3.078 7.033 -2.434 1.00 96.56 80 PHE A C 1
ATOM 610 O O . PHE A 1 80 ? -3.928 7.228 -3.299 1.00 96.56 80 PHE A O 1
ATOM 617 N N . SER A 1 81 ? -3.146 7.602 -1.233 1.00 95.00 81 SER A N 1
ATOM 618 C CA . SER A 1 81 ? -4.104 8.655 -0.901 1.00 95.00 81 SER A CA 1
ATOM 619 C C . SER A 1 81 ? -3.407 9.808 -0.194 1.00 95.00 81 SER A C 1
ATOM 621 O O . SER A 1 81 ? -2.473 9.598 0.576 1.00 95.00 81 SER A O 1
ATOM 623 N N . LEU A 1 82 ? -3.906 11.018 -0.441 1.00 92.19 82 LEU A N 1
ATOM 624 C CA . LEU A 1 82 ? -3.466 12.252 0.213 1.00 92.19 82 LEU A CA 1
ATOM 625 C C . LEU A 1 82 ? -4.330 12.606 1.434 1.00 92.19 82 LEU A C 1
ATOM 627 O O . LEU A 1 82 ? -4.184 13.675 2.029 1.00 92.19 82 LEU A O 1
ATOM 631 N N . ILE A 1 83 ? -5.274 11.733 1.812 1.00 89.69 83 ILE A N 1
ATOM 632 C CA . ILE A 1 83 ? -6.144 11.994 2.955 1.00 89.69 83 ILE A CA 1
ATOM 633 C C . ILE A 1 83 ? -5.342 12.030 4.256 1.00 89.69 83 ILE A C 1
ATOM 635 O O . ILE A 1 83 ? -4.654 11.088 4.652 1.00 89.69 83 ILE A O 1
ATOM 639 N N . GLY A 1 84 ? -5.542 13.127 4.985 1.00 84.31 84 GLY A N 1
ATOM 640 C CA . GLY A 1 84 ? -4.961 13.382 6.293 1.00 84.31 84 GLY A CA 1
ATOM 641 C C . GLY A 1 84 ? -3.504 13.837 6.249 1.00 84.31 84 GLY A C 1
ATOM 642 O O . GLY A 1 84 ? -3.041 14.359 7.259 1.00 84.31 84 GLY A O 1
ATOM 643 N N . ASP A 1 85 ? -2.782 13.617 5.155 1.00 84.44 85 ASP A N 1
ATOM 644 C CA . ASP A 1 85 ? -1.393 14.033 4.968 1.00 84.44 85 ASP A CA 1
ATOM 645 C C . ASP A 1 85 ? -1.126 14.159 3.463 1.00 84.44 85 ASP A C 1
ATOM 647 O O . ASP A 1 85 ? -1.049 13.155 2.753 1.00 84.44 85 ASP A O 1
ATOM 651 N N . GLN A 1 86 ? -1.079 15.401 2.976 1.00 81.19 86 GLN A N 1
ATOM 652 C CA . GLN A 1 86 ? -0.970 15.693 1.545 1.00 81.19 86 GLN A CA 1
ATOM 653 C C . GLN A 1 86 ? 0.446 15.502 1.004 1.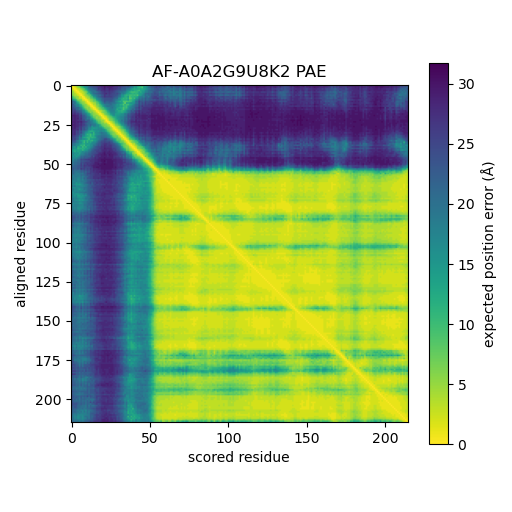00 81.19 86 GLN A C 1
ATOM 655 O O . GLN A 1 86 ? 0.612 15.352 -0.201 1.00 81.19 86 GLN A O 1
ATOM 660 N N . GLU A 1 87 ? 1.451 15.487 1.876 1.00 85.19 87 GLU A N 1
ATOM 661 C CA . GLU A 1 87 ? 2.850 15.446 1.464 1.00 85.19 87 GLU A CA 1
ATOM 662 C C . GLU A 1 87 ? 3.392 14.024 1.546 1.00 85.19 87 GLU A C 1
ATOM 664 O O . GLU A 1 87 ? 4.008 13.554 0.595 1.00 85.19 87 GLU A O 1
ATOM 669 N N . LYS A 1 88 ? 3.097 13.284 2.624 1.00 87.56 88 LYS A N 1
ATOM 670 C CA . LYS A 1 88 ? 3.729 11.983 2.892 1.00 87.56 88 LYS A CA 1
ATOM 671 C C . LYS A 1 88 ? 3.673 11.025 1.703 1.00 87.56 88 LYS A C 1
ATOM 673 O O . LYS A 1 88 ? 4.700 10.522 1.255 1.00 87.56 88 LYS A O 1
ATOM 678 N N . CYS A 1 89 ? 2.471 10.724 1.215 1.00 91.44 89 CYS A N 1
ATOM 679 C CA . CYS A 1 89 ? 2.330 9.742 0.145 1.00 91.44 89 CYS A CA 1
ATOM 680 C C . CYS A 1 89 ? 2.665 10.301 -1.242 1.00 91.44 89 CYS A C 1
ATOM 682 O O . CYS A 1 89 ? 2.945 9.512 -2.142 1.00 91.44 89 CYS A O 1
ATOM 684 N N . ASP A 1 90 ? 2.672 11.624 -1.415 1.00 92.12 90 ASP A N 1
ATOM 685 C CA . ASP A 1 90 ? 3.109 12.255 -2.661 1.00 92.12 90 ASP A CA 1
ATOM 686 C C . ASP A 1 90 ? 4.639 12.245 -2.799 1.00 92.12 90 ASP A C 1
ATOM 688 O O . ASP A 1 90 ? 5.169 11.877 -3.852 1.00 92.12 90 ASP A O 1
ATOM 692 N N . VAL A 1 91 ? 5.344 12.545 -1.703 1.00 91.62 91 VAL A N 1
ATOM 693 C CA . VAL A 1 91 ? 6.801 12.395 -1.584 1.00 91.62 91 VAL A CA 1
ATOM 694 C C . VAL A 1 91 ? 7.180 10.927 -1.748 1.00 91.62 91 VAL A C 1
ATOM 696 O O . VAL A 1 91 ? 7.996 10.610 -2.606 1.00 91.62 91 VAL A O 1
ATOM 699 N N . MET A 1 92 ? 6.502 10.011 -1.043 1.00 91.31 92 MET A N 1
ATOM 700 C CA . MET A 1 92 ? 6.737 8.569 -1.185 1.00 91.31 92 MET A CA 1
ATOM 701 C C . MET A 1 92 ? 6.590 8.088 -2.629 1.00 91.31 92 MET A C 1
ATOM 703 O O . MET A 1 92 ? 7.433 7.352 -3.131 1.00 91.31 92 MET A O 1
ATOM 707 N N . LYS A 1 93 ? 5.519 8.502 -3.315 1.00 94.12 93 LYS A N 1
ATOM 708 C CA . LYS A 1 93 ? 5.299 8.184 -4.730 1.00 94.12 93 LYS A CA 1
ATOM 709 C C . LYS A 1 93 ? 6.490 8.645 -5.572 1.00 94.12 93 LYS A C 1
ATOM 711 O O . LYS A 1 93 ? 7.021 7.859 -6.349 1.00 94.12 93 LYS A O 1
ATOM 716 N N . THR A 1 94 ? 6.905 9.897 -5.400 1.00 94.06 94 THR A N 1
ATOM 717 C CA . THR A 1 94 ? 7.998 10.505 -6.169 1.00 94.06 94 THR A CA 1
ATOM 718 C C . THR A 1 94 ? 9.329 9.796 -5.913 1.00 94.06 94 THR A C 1
ATOM 720 O O . THR A 1 94 ? 10.024 9.437 -6.860 1.00 94.06 94 THR A O 1
ATOM 723 N N . ASP A 1 95 ? 9.653 9.501 -4.657 1.00 92.62 95 ASP A N 1
ATOM 724 C CA . ASP A 1 95 ? 10.920 8.867 -4.291 1.00 92.62 95 ASP A CA 1
ATOM 725 C C . ASP A 1 95 ? 10.978 7.391 -4.690 1.00 92.62 95 ASP A C 1
ATOM 727 O O . ASP A 1 95 ? 12.007 6.930 -5.188 1.00 92.62 95 ASP A O 1
ATOM 731 N N . VAL A 1 96 ? 9.862 6.660 -4.584 1.00 92.75 96 VAL A N 1
ATOM 732 C CA . VAL A 1 96 ? 9.752 5.299 -5.131 1.00 92.75 96 VAL A CA 1
ATOM 733 C C . VAL A 1 96 ? 9.904 5.323 -6.652 1.00 92.75 96 VAL A C 1
ATOM 735 O O . VAL A 1 96 ? 10.638 4.503 -7.196 1.00 92.75 96 VAL A O 1
ATOM 738 N N . GLN A 1 97 ? 9.267 6.264 -7.358 1.00 94.00 97 GLN A N 1
ATOM 739 C CA . GLN A 1 97 ? 9.451 6.407 -8.807 1.00 94.00 97 GLN A CA 1
ATOM 740 C C . GLN A 1 97 ? 10.916 6.664 -9.168 1.00 94.00 97 GLN A C 1
ATOM 742 O O . GLN A 1 97 ? 11.445 5.994 -10.054 1.00 94.00 97 GLN A O 1
ATOM 747 N N . ASN A 1 98 ? 11.577 7.577 -8.456 1.00 93.25 98 ASN A N 1
ATOM 748 C CA . ASN A 1 98 ? 12.984 7.894 -8.670 1.00 93.25 98 ASN A CA 1
ATOM 749 C C . ASN A 1 98 ? 13.872 6.664 -8.443 1.00 93.25 98 ASN A C 1
ATOM 751 O O . ASN A 1 98 ? 14.683 6.339 -9.308 1.00 93.25 98 ASN A O 1
ATOM 755 N N . ALA A 1 99 ? 13.682 5.941 -7.336 1.00 92.00 99 ALA A N 1
ATOM 756 C CA . ALA A 1 99 ? 14.453 4.740 -7.017 1.00 92.00 99 ALA A CA 1
ATOM 757 C C . ALA A 1 99 ? 14.273 3.627 -8.062 1.00 92.00 99 ALA A C 1
ATOM 759 O O . ALA A 1 99 ? 15.242 2.978 -8.451 1.00 92.00 99 ALA A O 1
ATOM 760 N N . ILE A 1 100 ? 13.043 3.414 -8.540 1.00 93.00 100 ILE A N 1
ATOM 761 C CA . ILE A 1 100 ? 12.756 2.388 -9.548 1.00 93.00 100 ILE A CA 1
ATOM 762 C C . ILE A 1 100 ? 13.300 2.790 -10.925 1.00 93.00 100 ILE A C 1
ATOM 764 O O . ILE A 1 100 ? 13.888 1.952 -11.599 1.00 93.00 100 ILE A O 1
ATOM 768 N N . SER A 1 101 ? 13.189 4.066 -11.314 1.00 91.50 101 SER A N 1
ATOM 769 C CA . SER A 1 101 ? 13.647 4.571 -12.622 1.00 91.50 101 SER A CA 1
ATOM 770 C C . SER A 1 101 ? 15.158 4.488 -12.859 1.00 91.50 101 SER A C 1
ATOM 772 O O . SER A 1 101 ? 15.607 4.637 -13.991 1.00 91.50 101 SER A O 1
ATOM 774 N N . GLN A 1 102 ? 15.947 4.248 -11.810 1.00 89.94 102 GLN A N 1
ATOM 775 C CA . GLN A 1 102 ? 17.393 4.053 -11.924 1.00 89.94 102 GLN A CA 1
ATOM 776 C C . GLN A 1 102 ? 17.775 2.643 -12.393 1.00 89.94 102 GLN A C 1
ATOM 778 O O . GLN A 1 102 ? 18.959 2.363 -12.578 1.00 89.94 102 GLN A O 1
ATOM 783 N N . THR A 1 103 ? 16.803 1.741 -12.551 1.00 87.62 103 THR A N 1
ATOM 784 C CA . THR A 1 103 ? 17.041 0.343 -12.923 1.00 87.62 103 THR A CA 1
ATOM 785 C C . THR A 1 103 ? 16.008 -0.144 -13.931 1.00 87.62 103 THR A C 1
ATOM 787 O O . THR A 1 103 ? 14.862 0.289 -13.882 1.00 87.62 103 THR A O 1
ATOM 790 N N . ASP A 1 104 ? 16.382 -1.111 -14.766 1.00 90.06 104 ASP A N 1
ATOM 791 C CA . ASP A 1 104 ? 15.491 -1.665 -15.797 1.00 90.06 104 ASP A CA 1
ATOM 792 C C . ASP A 1 104 ? 14.793 -2.975 -15.374 1.00 90.06 104 ASP A C 1
ATOM 794 O O . ASP A 1 104 ? 14.023 -3.548 -16.141 1.00 90.06 104 ASP A O 1
ATOM 798 N N . ASP A 1 105 ? 15.040 -3.465 -14.152 1.00 92.75 105 ASP A N 1
ATOM 799 C CA . ASP A 1 105 ? 14.568 -4.791 -13.715 1.00 92.75 105 ASP A CA 1
ATOM 800 C C . ASP A 1 105 ? 13.132 -4.797 -13.165 1.00 92.75 105 ASP A C 1
ATOM 802 O O . ASP A 1 105 ? 12.498 -5.848 -13.084 1.00 92.75 105 ASP A O 1
ATOM 806 N N . VAL A 1 106 ? 12.636 -3.643 -12.708 1.00 95.38 106 VAL A N 1
ATOM 807 C CA . VAL A 1 106 ? 11.313 -3.500 -12.086 1.00 95.38 106 VAL A CA 1
ATOM 808 C C . VAL A 1 106 ? 10.642 -2.248 -12.632 1.00 95.38 106 VAL A C 1
ATOM 810 O O . VAL A 1 106 ? 11.266 -1.199 -12.733 1.00 95.38 106 VAL A O 1
ATOM 813 N N . THR A 1 107 ? 9.351 -2.333 -12.938 1.00 95.25 107 THR A N 1
ATOM 814 C CA . THR A 1 107 ? 8.582 -1.238 -13.535 1.00 95.25 107 THR A CA 1
ATOM 815 C C . THR A 1 107 ? 7.315 -0.911 -12.744 1.00 95.25 107 THR A C 1
ATOM 817 O O . THR A 1 107 ? 6.672 -1.771 -12.135 1.00 95.25 107 THR A O 1
ATOM 820 N N . ILE A 1 108 ? 6.923 0.365 -12.755 1.00 96.62 108 ILE A N 1
ATOM 821 C CA . ILE A 1 108 ? 5.648 0.810 -12.180 1.00 96.62 108 ILE A CA 1
ATOM 822 C C . ILE A 1 108 ? 4.605 0.823 -13.300 1.00 96.62 108 ILE A C 1
ATOM 824 O O . ILE A 1 108 ? 4.586 1.717 -14.141 1.00 96.62 108 ILE A O 1
ATOM 828 N N . SER A 1 109 ? 3.725 -0.175 -13.304 1.00 96.44 109 SER A N 1
ATOM 829 C CA . SER A 1 109 ? 2.704 -0.393 -14.345 1.00 96.44 109 SER A CA 1
ATOM 830 C C . SER A 1 109 ? 1.614 0.687 -14.385 1.00 96.44 109 SER A C 1
ATOM 832 O O . SER A 1 109 ? 1.080 1.023 -15.445 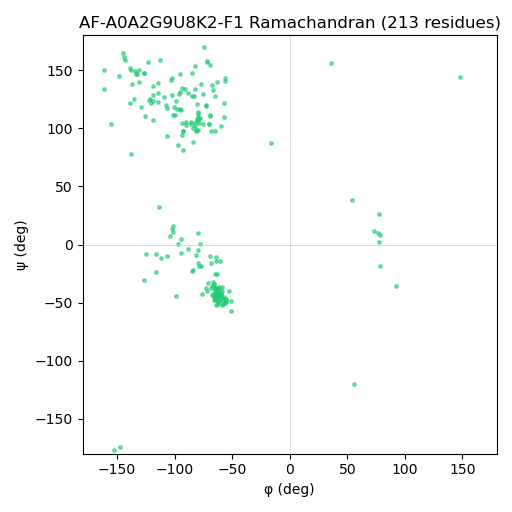1.00 96.44 109 SER A O 1
ATOM 834 N N . THR A 1 110 ? 1.236 1.209 -13.219 1.00 97.12 110 THR A N 1
ATOM 835 C CA . THR A 1 110 ? 0.241 2.269 -13.063 1.00 97.12 110 THR A CA 1
ATOM 836 C C . THR A 1 110 ? 0.392 2.927 -11.702 1.00 97.12 110 THR A C 1
ATOM 838 O O . THR A 1 110 ? 0.794 2.289 -10.725 1.00 97.12 110 THR A O 1
ATOM 841 N N . ILE A 1 111 ? 0.040 4.207 -11.646 1.00 96.94 111 ILE A N 1
ATOM 842 C CA . ILE A 1 111 ? -0.008 4.996 -10.422 1.00 96.94 111 ILE A CA 1
ATOM 843 C C . ILE A 1 111 ? -1.427 5.529 -10.278 1.00 96.94 111 ILE A C 1
ATOM 845 O O . ILE A 1 111 ? -1.946 6.186 -11.180 1.00 96.94 111 ILE A O 1
ATOM 849 N N . ASN A 1 112 ? -2.064 5.243 -9.149 1.00 97.25 112 ASN A N 1
ATOM 850 C CA . ASN A 1 112 ? -3.454 5.595 -8.907 1.00 97.25 112 ASN A CA 1
ATOM 851 C C . ASN A 1 112 ? -3.596 6.317 -7.569 1.00 97.25 112 ASN A C 1
ATOM 853 O O . ASN A 1 112 ? -3.341 5.754 -6.506 1.00 97.25 112 ASN A O 1
ATOM 857 N N . GLN A 1 113 ? -4.060 7.562 -7.634 1.00 96.00 113 GLN A N 1
ATOM 858 C CA . GLN A 1 113 ? -4.443 8.322 -6.455 1.00 96.00 113 GLN A CA 1
ATOM 859 C C . GLN A 1 113 ? -5.911 8.062 -6.112 1.00 96.00 113 GLN A C 1
ATOM 861 O O . GLN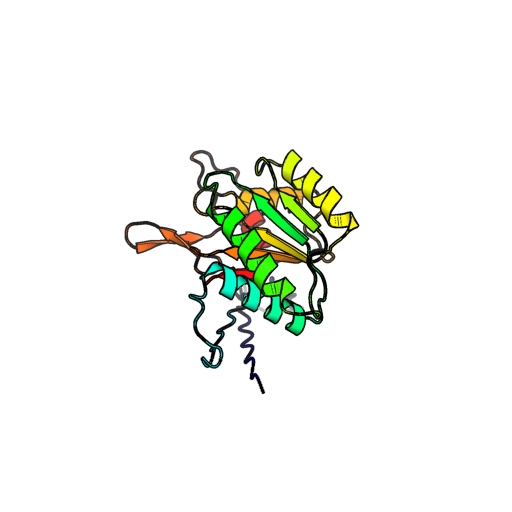 A 1 113 ? -6.795 8.193 -6.961 1.00 96.00 113 GLN A O 1
ATOM 866 N N . MET A 1 114 ? -6.175 7.751 -4.849 1.00 95.75 114 MET A N 1
ATOM 867 C CA . MET A 1 114 ? -7.513 7.666 -4.283 1.00 95.75 114 MET A CA 1
ATOM 868 C C . MET A 1 114 ? -7.881 8.984 -3.599 1.00 95.75 114 MET A C 1
ATOM 870 O O . MET A 1 114 ? -7.118 9.504 -2.778 1.00 95.75 114 MET A O 1
ATOM 874 N N . SER A 1 115 ? -9.069 9.502 -3.918 1.00 91.88 115 SER A N 1
ATOM 875 C CA . SER A 1 115 ? -9.640 10.697 -3.283 1.00 91.88 115 SER A CA 1
ATOM 876 C C . SER A 1 115 ? -9.953 10.473 -1.808 1.00 91.88 115 SER A C 1
ATOM 878 O O . SER A 1 115 ? -9.796 11.390 -1.013 1.00 91.88 115 SER A O 1
ATOM 880 N N . ASP A 1 116 ? -10.361 9.253 -1.459 1.00 93.06 116 ASP A N 1
ATOM 881 C CA . ASP A 1 116 ? -10.632 8.792 -0.105 1.00 93.06 116 ASP A CA 1
ATOM 882 C C . ASP A 1 116 ? -10.415 7.280 0.031 1.00 93.06 116 ASP A C 1
ATOM 884 O O . ASP A 1 116 ? -9.974 6.620 -0.908 1.00 93.06 116 ASP A O 1
ATOM 888 N N . VAL A 1 117 ? -10.691 6.737 1.217 1.00 94.12 117 VAL A N 1
ATOM 889 C CA . VAL A 1 117 ? -10.574 5.298 1.510 1.00 94.12 117 VAL A CA 1
ATOM 890 C C . VAL A 1 117 ? -11.952 4.684 1.780 1.00 94.12 117 VAL A C 1
ATOM 892 O O . VAL A 1 117 ? -12.103 3.776 2.593 1.00 94.12 117 VAL A O 1
ATOM 895 N N . SER A 1 118 ? -12.987 5.208 1.117 1.00 95.56 118 SER A N 1
ATOM 896 C CA . SER A 1 118 ? -14.317 4.600 1.133 1.00 95.56 118 SER A CA 1
ATOM 897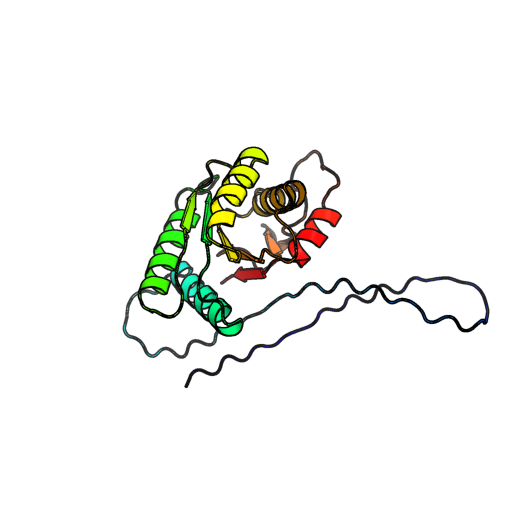 C C . SER A 1 118 ? -14.337 3.308 0.315 1.00 95.56 118 SER A C 1
ATOM 899 O O . SER A 1 118 ? -13.526 3.108 -0.594 1.00 95.56 118 SER A O 1
ATOM 901 N N . TYR A 1 119 ? -15.306 2.439 0.611 1.00 96.50 119 TYR A N 1
ATOM 902 C CA . TYR A 1 119 ? -15.516 1.192 -0.124 1.00 96.50 119 TYR A CA 1
ATOM 903 C C . TYR A 1 119 ? -15.587 1.416 -1.644 1.00 96.50 119 TYR A C 1
ATOM 905 O O . TYR A 1 119 ? -14.874 0.758 -2.400 1.00 96.50 119 TYR A O 1
ATOM 913 N N . GLU A 1 120 ? -16.384 2.392 -2.090 1.00 97.31 120 GLU A N 1
ATOM 914 C CA . GLU A 1 120 ? -16.589 2.690 -3.512 1.00 97.31 120 GLU A CA 1
ATOM 915 C C . GLU A 1 120 ? -15.293 3.123 -4.205 1.00 97.31 120 GLU A C 1
ATOM 917 O O . GLU A 1 120 ? -14.953 2.611 -5.277 1.00 97.31 120 GLU A O 1
ATOM 922 N N . THR A 1 121 ? -14.528 4.027 -3.582 1.00 97.50 121 THR A N 1
ATOM 923 C CA . THR A 1 121 ? -13.259 4.507 -4.141 1.00 97.50 121 THR A CA 1
ATOM 924 C C . THR A 1 121 ? -12.230 3.388 -4.232 1.00 97.50 121 THR A C 1
ATOM 926 O O . THR A 1 121 ? -11.565 3.259 -5.265 1.00 97.50 121 THR A O 1
ATOM 929 N N . VAL A 1 122 ? -12.114 2.559 -3.190 1.00 98.00 122 VAL A N 1
ATOM 930 C CA . VAL A 1 122 ? -11.169 1.437 -3.158 1.00 98.00 122 VAL A CA 1
ATOM 931 C C . VAL A 1 122 ? -11.517 0.412 -4.233 1.00 98.00 122 VAL A C 1
ATOM 933 O O . VAL A 1 122 ? -10.667 0.097 -5.063 1.00 98.00 122 VAL A O 1
ATOM 936 N N . VAL A 1 123 ? -12.767 -0.053 -4.293 1.00 98.00 123 VAL A N 1
ATOM 937 C CA . VAL A 1 123 ? -13.212 -1.050 -5.283 1.00 98.00 123 VAL A CA 1
ATOM 938 C C . VAL A 1 123 ? -13.036 -0.538 -6.709 1.00 98.00 123 VAL A C 1
ATOM 940 O O . VAL A 1 123 ? -12.500 -1.251 -7.559 1.00 98.00 123 VAL A O 1
ATOM 943 N N . ARG A 1 124 ? -13.408 0.718 -6.983 1.00 97.69 124 ARG A N 1
ATOM 944 C CA . ARG A 1 124 ? -13.210 1.336 -8.302 1.00 97.69 124 ARG A CA 1
ATOM 945 C C . ARG A 1 124 ? -11.731 1.402 -8.679 1.00 97.69 124 ARG A C 1
ATOM 947 O O . ARG A 1 124 ? -11.360 1.088 -9.809 1.00 97.69 124 ARG A O 1
ATOM 954 N N . THR A 1 125 ? -10.883 1.797 -7.734 1.00 98.00 125 THR A N 1
ATOM 955 C CA . THR A 1 125 ? -9.436 1.899 -7.952 1.00 98.00 125 THR A CA 1
ATOM 956 C C . THR A 1 125 ? -8.828 0.530 -8.221 1.00 98.00 125 THR A C 1
ATOM 958 O O . THR A 1 125 ? -8.106 0.371 -9.202 1.00 98.00 125 THR A O 1
ATOM 961 N N . LEU A 1 126 ? -9.171 -0.475 -7.415 1.00 97.88 126 LEU A N 1
ATOM 962 C CA . LEU A 1 126 ? -8.682 -1.842 -7.577 1.00 97.88 126 LEU A CA 1
ATOM 963 C C . LEU A 1 126 ? -9.191 -2.492 -8.863 1.00 97.88 126 LEU A C 1
ATOM 965 O O . LEU A 1 126 ? -8.422 -3.180 -9.525 1.00 97.88 126 LEU A O 1
ATOM 969 N N . THR A 1 127 ? -10.420 -2.192 -9.287 1.00 97.38 127 THR A N 1
ATOM 970 C CA . THR A 1 127 ? -10.940 -2.621 -10.594 1.00 97.38 127 THR A CA 1
ATOM 971 C C . THR A 1 127 ? -10.046 -2.106 -11.720 1.00 97.38 127 THR A C 1
ATOM 973 O O . THR A 1 127 ? -9.595 -2.886 -12.555 1.00 97.38 127 THR A O 1
ATOM 976 N N . ASN A 1 128 ? -9.693 -0.819 -11.704 1.00 96.25 128 ASN A N 1
ATOM 977 C CA . ASN A 1 128 ? -8.808 -0.241 -12.717 1.00 96.25 128 ASN A CA 1
ATOM 978 C C . ASN A 1 128 ? -7.388 -0.817 -12.639 1.00 96.25 128 ASN A C 1
ATOM 980 O O . ASN A 1 128 ? -6.818 -1.200 -13.661 1.00 96.25 128 ASN A O 1
ATOM 984 N N . VAL A 1 129 ? -6.825 -0.920 -11.434 1.00 97.31 129 VAL A N 1
ATOM 985 C CA . VAL A 1 129 ? -5.475 -1.460 -11.201 1.00 97.31 129 VAL A CA 1
ATOM 986 C C . VAL A 1 129 ? -5.376 -2.925 -11.631 1.00 97.31 129 VAL A C 1
ATOM 988 O O . VAL A 1 129 ? -4.381 -3.316 -12.240 1.00 97.31 129 VAL A O 1
ATOM 991 N N . SER A 1 130 ? -6.429 -3.718 -11.419 1.00 96.12 130 SER A N 1
ATOM 992 C CA . SER A 1 130 ? -6.489 -5.132 -11.807 1.00 96.12 130 SER A CA 1
ATOM 993 C C . SER A 1 130 ? -6.417 -5.368 -13.320 1.00 96.12 130 SER A C 1
ATOM 995 O O . SER A 1 130 ? -6.199 -6.491 -13.769 1.00 96.12 130 SER A O 1
ATOM 997 N N . THR A 1 131 ? -6.525 -4.328 -14.143 1.00 95.88 131 THR A N 1
ATOM 998 C CA . THR A 1 131 ? -6.280 -4.458 -15.587 1.00 95.88 131 THR A CA 1
ATOM 999 C C . THR A 1 131 ? -4.790 -4.449 -15.943 1.00 95.88 131 THR A C 1
ATOM 1001 O O . THR A 1 131 ? -4.433 -4.855 -17.044 1.00 95.88 131 THR A O 1
ATOM 1004 N N . ARG A 1 132 ? -3.918 -4.004 -15.024 1.00 95.94 132 ARG A N 1
ATOM 1005 C CA . ARG A 1 132 ? -2.491 -3.734 -15.284 1.00 95.94 132 ARG A CA 1
ATOM 1006 C C . ARG A 1 132 ? -1.534 -4.444 -14.334 1.00 95.94 132 ARG A C 1
ATOM 1008 O O . ARG A 1 132 ? -0.431 -4.770 -14.744 1.00 95.94 132 ARG A O 1
ATOM 1015 N N . ALA A 1 133 ? -1.938 -4.688 -13.088 1.00 96.94 133 ALA A N 1
ATOM 1016 C CA . ALA A 1 133 ? -1.064 -5.286 -12.084 1.00 96.94 133 ALA A CA 1
ATOM 1017 C C . ALA A 1 133 ? -1.793 -6.244 -11.147 1.00 96.94 133 ALA A C 1
ATOM 1019 O O . ALA A 1 133 ? -3.010 -6.187 -10.958 1.00 96.94 133 ALA A O 1
ATOM 1020 N N . ARG A 1 134 ? -1.007 -7.124 -10.530 1.00 96.44 134 ARG A N 1
ATOM 1021 C CA . ARG A 1 134 ? -1.431 -8.029 -9.452 1.00 96.44 134 ARG A CA 1
ATOM 1022 C C . ARG A 1 134 ? -0.723 -7.740 -8.131 1.00 96.44 134 ARG A C 1
ATOM 1024 O O . ARG A 1 134 ? -1.266 -8.018 -7.067 1.00 96.44 134 ARG A O 1
ATOM 1031 N N . ILE A 1 135 ? 0.452 -7.121 -8.198 1.00 98.00 135 ILE A N 1
ATOM 1032 C CA . ILE A 1 135 ? 1.204 -6.661 -7.035 1.00 98.00 135 ILE A CA 1
ATOM 1033 C C . ILE A 1 135 ? 0.926 -5.176 -6.864 1.00 98.00 135 ILE A C 1
ATOM 1035 O O . ILE A 1 135 ? 1.108 -4.391 -7.797 1.00 98.00 135 ILE A O 1
ATOM 1039 N N . ILE A 1 136 ? 0.436 -4.802 -5.690 1.00 98.31 136 ILE A N 1
ATOM 1040 C CA . ILE A 1 136 ? -0.081 -3.469 -5.409 1.00 98.31 136 ILE A CA 1
ATOM 1041 C C . ILE A 1 136 ? 0.643 -2.933 -4.181 1.00 98.31 136 ILE A C 1
ATOM 1043 O O . ILE A 1 136 ? 0.443 -3.407 -3.062 1.00 98.31 136 ILE A O 1
ATOM 1047 N N . VAL A 1 137 ? 1.483 -1.928 -4.399 1.00 97.81 137 VAL A N 1
ATOM 1048 C CA . VAL A 1 137 ? 2.107 -1.150 -3.332 1.00 97.81 137 VAL A CA 1
ATOM 1049 C C . VAL A 1 137 ? 1.136 -0.052 -2.917 1.00 97.81 137 VAL A C 1
ATOM 1051 O O . VAL A 1 137 ? 0.633 0.684 -3.763 1.00 97.81 137 VAL A O 1
ATOM 1054 N N . VAL A 1 138 ? 0.855 0.043 -1.621 1.00 97.06 138 VAL A N 1
ATOM 1055 C CA . VAL A 1 138 ? -0.147 0.946 -1.055 1.00 97.06 138 VAL A CA 1
ATOM 1056 C C . VAL A 1 138 ? 0.509 1.901 -0.063 1.00 97.06 138 VAL A C 1
ATOM 1058 O O . VAL A 1 138 ? 1.071 1.456 0.937 1.00 97.06 138 VAL A O 1
ATOM 1061 N N . CYS A 1 139 ? 0.380 3.209 -0.300 1.00 95.25 139 CYS A N 1
ATOM 1062 C CA . CYS A 1 139 ? 0.734 4.247 0.670 1.00 95.25 139 CYS A CA 1
ATOM 1063 C C . CYS A 1 139 ? -0.527 4.901 1.240 1.00 95.25 139 CYS A C 1
ATOM 1065 O O . CYS A 1 139 ? -1.324 5.497 0.511 1.00 95.25 139 CYS A O 1
ATOM 1067 N N . LEU A 1 140 ? -0.697 4.818 2.560 1.00 93.88 140 LEU A N 1
ATOM 1068 C CA . LEU A 1 140 ? -1.776 5.478 3.294 1.00 93.88 140 LEU A CA 1
ATOM 1069 C C . LEU A 1 140 ? -1.227 6.084 4.587 1.00 93.88 140 LEU A C 1
ATOM 1071 O O . LEU A 1 140 ? -0.293 5.558 5.195 1.00 93.88 140 LEU A O 1
ATOM 1075 N N . LYS A 1 141 ? -1.840 7.175 5.050 1.00 88.88 141 LYS A N 1
ATOM 1076 C CA . LYS A 1 141 ? -1.507 7.767 6.349 1.00 88.88 141 LYS A CA 1
ATOM 1077 C C . LYS A 1 141 ? -1.826 6.800 7.499 1.00 88.88 141 LYS A C 1
ATOM 1079 O O . LYS A 1 141 ? -2.870 6.144 7.519 1.00 88.88 141 LYS A O 1
ATOM 1084 N N . GLU A 1 142 ? -0.956 6.746 8.503 1.00 82.81 142 GLU A N 1
ATOM 1085 C CA . GLU A 1 142 ? -1.192 6.029 9.753 1.00 82.81 142 GLU A CA 1
ATOM 1086 C C . GLU A 1 142 ? -2.181 6.761 10.676 1.00 82.81 142 GLU A C 1
ATOM 1088 O O . GLU A 1 142 ? -2.546 7.921 10.492 1.00 82.81 142 GLU A O 1
ATOM 1093 N N . GLY A 1 143 ? -2.608 6.068 11.731 1.00 77.38 143 GLY A N 1
ATOM 1094 C CA . GLY A 1 143 ? -3.321 6.683 12.851 1.00 77.38 143 GLY A CA 1
ATOM 1095 C C . GLY A 1 143 ? -4.842 6.668 12.727 1.00 77.38 143 GLY A C 1
ATOM 1096 O O . GLY A 1 143 ? -5.488 6.410 13.740 1.00 77.38 143 GLY A O 1
ATOM 1097 N N . ASN A 1 144 ? -5.387 6.815 11.515 1.00 83.38 144 ASN A N 1
ATOM 1098 C CA . ASN A 1 144 ? -6.830 6.981 11.276 1.00 83.38 144 ASN A CA 1
ATOM 1099 C C . ASN A 1 144 ? -7.573 5.723 10.786 1.00 83.38 144 ASN A C 1
ATOM 1101 O O . ASN A 1 144 ? -8.717 5.816 10.365 1.00 83.38 144 ASN A O 1
ATOM 1105 N N . GLY A 1 145 ? -6.947 4.544 10.823 1.00 89.12 145 GLY A N 1
ATOM 1106 C CA . GLY A 1 145 ? -7.601 3.301 10.392 1.00 89.12 145 GLY A CA 1
ATOM 1107 C C . GLY A 1 145 ? -7.685 3.116 8.873 1.00 89.12 145 GLY A C 1
ATOM 1108 O O . GLY A 1 145 ? -8.140 2.074 8.426 1.00 89.12 145 GLY A O 1
ATOM 1109 N N . TYR A 1 146 ? -7.148 4.038 8.067 1.00 92.81 146 TYR A N 1
ATOM 1110 C CA . TYR A 1 146 ? -7.219 3.967 6.602 1.00 92.81 146 TYR A CA 1
ATOM 1111 C C . TYR A 1 146 ? -6.725 2.644 6.008 1.00 92.81 146 TYR A C 1
ATOM 1113 O O . TYR A 1 146 ? -7.356 2.103 5.111 1.00 92.81 146 TYR A O 1
ATOM 1121 N N . LYS A 1 147 ? -5.637 2.062 6.525 1.00 93.38 147 LYS A N 1
ATOM 1122 C CA . LYS A 1 147 ? -5.163 0.747 6.049 1.00 93.38 147 LYS A CA 1
ATOM 1123 C C . LYS A 1 147 ? -6.171 -0.368 6.325 1.00 93.38 147 LYS A C 1
ATOM 1125 O O . LYS A 1 147 ? -6.327 -1.269 5.506 1.00 93.38 147 LYS A O 1
ATOM 1130 N N . ARG A 1 148 ? -6.837 -0.309 7.483 1.00 95.19 148 ARG A N 1
ATOM 1131 C CA . ARG A 1 148 ? -7.879 -1.258 7.885 1.00 95.19 148 ARG A CA 1
ATOM 1132 C C . ARG A 1 148 ? -9.087 -1.130 6.968 1.00 95.19 148 ARG A C 1
ATOM 1134 O O . ARG A 1 148 ? -9.554 -2.136 6.448 1.00 95.19 148 ARG A O 1
ATOM 1141 N N . ASP A 1 149 ? -9.539 0.095 6.728 1.00 95.56 149 ASP A N 1
ATOM 1142 C CA . ASP A 1 149 ? -10.674 0.359 5.844 1.00 95.56 149 ASP A CA 1
ATOM 1143 C C . ASP A 1 149 ? -10.363 -0.073 4.407 1.00 95.56 149 ASP A C 1
ATOM 1145 O O . ASP A 1 149 ? -11.171 -0.751 3.777 1.00 95.56 149 ASP A O 1
ATOM 1149 N N . PHE A 1 150 ? -9.148 0.210 3.926 1.00 97.06 150 PHE A N 1
ATOM 1150 C CA . PHE A 1 150 ? -8.679 -0.232 2.617 1.00 97.06 150 PHE A CA 1
ATOM 1151 C C . PHE A 1 150 ? -8.707 -1.754 2.475 1.00 97.06 150 PHE A C 1
ATOM 1153 O O . PHE A 1 150 ? -9.269 -2.265 1.509 1.00 97.06 150 PHE A O 1
ATOM 1160 N N . ILE A 1 151 ? -8.108 -2.496 3.416 1.00 96.94 151 ILE A N 1
ATOM 1161 C CA . ILE A 1 151 ? -7.999 -3.953 3.272 1.00 96.94 151 ILE A CA 1
ATOM 1162 C C . ILE A 1 151 ? -9.354 -4.649 3.435 1.00 96.94 151 ILE A C 1
ATOM 1164 O O . ILE A 1 151 ? -9.614 -5.641 2.755 1.00 96.94 151 ILE A O 1
ATOM 1168 N N . LEU A 1 152 ? -10.241 -4.118 4.284 1.00 97.38 152 LEU A N 1
ATOM 1169 C CA . LEU A 1 152 ? -11.613 -4.610 4.397 1.00 97.38 152 LEU A CA 1
ATOM 1170 C C . LEU A 1 152 ? -12.408 -4.318 3.121 1.00 97.38 152 LEU A C 1
ATOM 1172 O O . LEU A 1 152 ? -13.070 -5.217 2.614 1.00 97.38 152 LEU A O 1
ATOM 1176 N N . ALA A 1 153 ? -12.282 -3.121 2.542 1.00 97.75 153 ALA A N 1
ATOM 1177 C CA . ALA A 1 153 ? -12.922 -2.798 1.270 1.00 97.75 153 ALA A CA 1
ATOM 1178 C C . ALA A 1 153 ? -12.395 -3.664 0.115 1.00 97.75 153 ALA A C 1
ATOM 1180 O O . ALA A 1 153 ? -13.179 -4.160 -0.692 1.00 97.75 153 ALA A O 1
ATOM 1181 N N . ALA A 1 154 ? -11.083 -3.907 0.058 1.00 97.88 154 ALA A N 1
ATOM 1182 C CA . ALA A 1 154 ? -10.478 -4.819 -0.909 1.00 97.88 154 ALA A CA 1
ATOM 1183 C C . ALA A 1 154 ? -11.013 -6.249 -0.748 1.00 97.88 154 ALA A C 1
ATOM 1185 O O . ALA A 1 154 ? -11.331 -6.910 -1.737 1.00 97.88 154 ALA A O 1
ATOM 1186 N N . LYS A 1 155 ? -11.157 -6.717 0.497 1.00 97.50 155 LYS A N 1
ATOM 1187 C CA . LYS A 1 155 ? -11.749 -8.020 0.802 1.00 97.50 155 LYS A CA 1
ATOM 1188 C C . LYS A 1 155 ? -13.204 -8.103 0.350 1.00 97.50 155 LYS A C 1
ATOM 1190 O O . LYS A 1 155 ? -13.562 -9.054 -0.339 1.00 97.50 155 LYS A O 1
ATOM 1195 N N . ASP A 1 156 ? -14.021 -7.128 0.727 1.00 97.56 156 ASP A N 1
ATOM 1196 C CA . ASP A 1 156 ? -15.454 -7.106 0.421 1.00 97.56 156 ASP A CA 1
ATOM 1197 C C . ASP A 1 156 ? -15.705 -6.958 -1.087 1.00 97.56 156 ASP A C 1
ATOM 1199 O O . ASP A 1 156 ? -16.636 -7.554 -1.621 1.00 97.56 156 ASP A O 1
ATOM 1203 N N . GLY A 1 157 ? -14.818 -6.250 -1.791 1.00 96.81 157 GLY A N 1
ATOM 1204 C CA . GLY A 1 157 ? -14.816 -6.138 -3.249 1.00 96.81 157 GLY A CA 1
ATOM 1205 C C . GLY A 1 157 ? -14.245 -7.347 -3.998 1.00 96.81 157 GLY A C 1
ATOM 1206 O O . GLY A 1 157 ? -14.169 -7.305 -5.221 1.00 96.81 157 GLY A O 1
ATOM 1207 N N . GLY A 1 158 ? -13.809 -8.406 -3.306 1.00 96.88 158 GLY A N 1
ATOM 1208 C CA . GLY A 1 158 ? -13.270 -9.620 -3.932 1.00 96.88 158 GLY A CA 1
ATOM 1209 C C . GLY A 1 158 ? -11.821 -9.520 -4.430 1.00 96.88 158 GLY A C 1
ATOM 1210 O O . GLY A 1 158 ? -11.328 -10.459 -5.055 1.00 96.88 158 GLY A O 1
ATOM 1211 N N . PHE A 1 159 ? -11.116 -8.431 -4.118 1.00 97.12 159 PHE A N 1
ATOM 1212 C CA . PHE A 1 159 ? -9.713 -8.210 -4.490 1.00 97.12 159 PHE A CA 1
ATOM 1213 C C . PHE A 1 159 ? -8.713 -8.761 -3.464 1.00 97.12 159 PHE A C 1
ATOM 1215 O O . PHE A 1 159 ? -7.511 -8.746 -3.705 1.00 97.12 159 PHE A O 1
ATOM 1222 N N . LEU A 1 160 ? -9.180 -9.301 -2.334 1.00 95.88 160 LEU A N 1
ATOM 1223 C CA . LEU A 1 160 ? -8.331 -10.039 -1.399 1.00 95.88 160 LEU A CA 1
ATOM 1224 C C . LEU A 1 160 ? -8.432 -11.546 -1.649 1.00 95.88 160 LEU A C 1
ATOM 1226 O O . LEU A 1 160 ? -9.235 -12.250 -1.034 1.00 95.88 160 LEU A O 1
ATOM 1230 N N . ASN A 1 161 ? -7.623 -12.034 -2.584 1.00 94.62 161 ASN A N 1
ATOM 1231 C CA . ASN A 1 161 ? -7.550 -13.443 -2.949 1.00 94.62 161 ASN A CA 1
ATOM 1232 C C . ASN A 1 161 ? -6.111 -13.812 -3.373 1.00 94.62 161 ASN A C 1
ATOM 1234 O O . ASN A 1 161 ? -5.196 -13.002 -3.263 1.00 94.62 161 ASN A O 1
ATOM 1238 N N . ARG A 1 162 ? -5.895 -15.045 -3.848 1.00 93.88 162 ARG A N 1
ATOM 1239 C CA . ARG A 1 162 ? -4.553 -15.553 -4.200 1.00 93.88 162 ARG A CA 1
ATOM 1240 C C . ARG A 1 162 ? -3.922 -14.898 -5.435 1.00 93.88 162 ARG A C 1
ATOM 1242 O O . ARG A 1 162 ? -2.753 -15.151 -5.699 1.00 93.88 162 ARG A O 1
ATOM 1249 N N . GLU A 1 163 ? -4.679 -14.112 -6.190 1.00 94.75 163 GLU A N 1
ATOM 1250 C CA . GLU A 1 163 ? -4.195 -13.405 -7.375 1.00 94.75 163 GLU A CA 1
ATOM 1251 C C . GLU A 1 163 ? -3.526 -12.076 -7.031 1.00 94.75 163 GLU A C 1
ATOM 1253 O O . GLU A 1 163 ? -2.739 -11.589 -7.835 1.00 94.75 163 GLU A O 1
ATOM 1258 N N . TYR A 1 164 ? -3.820 -11.487 -5.868 1.00 96.69 164 TYR A N 1
ATOM 1259 C CA . TYR A 1 164 ? -3.354 -10.149 -5.508 1.00 96.69 164 TYR A CA 1
ATOM 1260 C C . TYR A 1 164 ? -2.386 -10.186 -4.331 1.00 96.69 164 TYR A C 1
ATOM 1262 O O . TYR A 1 164 ? -2.602 -10.885 -3.342 1.00 96.69 164 TYR A O 1
ATOM 1270 N N . VAL A 1 165 ? -1.334 -9.375 -4.419 1.00 97.31 165 VAL A N 1
ATOM 1271 C CA . VAL A 1 165 ? -0.395 -9.142 -3.319 1.00 97.31 165 VAL A CA 1
ATOM 1272 C C . VAL A 1 165 ? -0.426 -7.669 -2.956 1.00 97.31 165 VAL A C 1
ATOM 1274 O O . VAL A 1 165 ? -0.153 -6.814 -3.796 1.00 97.31 165 VAL A O 1
ATOM 1277 N N . TYR A 1 166 ? -0.714 -7.379 -1.690 1.00 97.81 166 TYR A N 1
ATOM 1278 C CA . TYR A 1 166 ? -0.680 -6.024 -1.148 1.00 97.81 166 TYR A CA 1
ATOM 1279 C C . TYR A 1 166 ? 0.587 -5.803 -0.333 1.00 97.81 166 TYR A C 1
ATOM 1281 O O . TYR A 1 166 ? 0.889 -6.582 0.575 1.00 97.81 166 TYR A O 1
ATOM 1289 N N . ILE A 1 167 ? 1.296 -4.721 -0.642 1.00 96.88 167 ILE A N 1
ATOM 1290 C CA . ILE A 1 167 ? 2.494 -4.277 0.067 1.00 96.88 167 ILE A CA 1
ATOM 1291 C C . ILE A 1 167 ? 2.201 -2.892 0.639 1.00 96.88 167 ILE A C 1
ATOM 1293 O O . ILE A 1 167 ? 2.139 -1.916 -0.103 1.00 96.88 167 ILE A O 1
ATOM 1297 N N . PHE A 1 168 ? 2.010 -2.788 1.949 1.00 94.94 168 PHE A N 1
ATOM 1298 C CA . PHE A 1 168 ? 1.875 -1.495 2.610 1.00 94.94 168 PHE A CA 1
ATOM 1299 C C . PHE A 1 168 ? 3.255 -0.883 2.828 1.00 94.94 168 PHE A C 1
ATOM 1301 O O . PHE A 1 168 ? 4.109 -1.483 3.481 1.00 94.94 168 PHE A O 1
ATOM 1308 N N . ALA A 1 169 ? 3.452 0.295 2.251 1.00 91.75 169 ALA A N 1
ATOM 1309 C CA . ALA A 1 169 ? 4.662 1.090 2.353 1.00 91.75 169 ALA A CA 1
ATOM 1310 C C . ALA A 1 169 ? 4.465 2.166 3.428 1.00 91.75 169 ALA A C 1
ATOM 1312 O O . ALA A 1 169 ? 3.599 3.036 3.290 1.00 91.75 169 ALA A O 1
ATOM 1313 N N . ASP A 1 170 ? 5.257 2.104 4.498 1.00 84.25 170 ASP A N 1
ATOM 1314 C CA . ASP A 1 170 ? 5.137 3.002 5.643 1.00 84.25 170 ASP A CA 1
ATOM 1315 C C . ASP A 1 170 ? 6.466 3.555 6.127 1.00 84.25 170 ASP A C 1
ATOM 1317 O O . ASP A 1 170 ? 7.486 2.884 6.094 1.00 84.25 170 ASP A O 1
ATOM 1321 N N . THR A 1 171 ? 6.421 4.770 6.670 1.00 76.62 171 THR A N 1
ATOM 1322 C CA . THR A 1 171 ? 7.590 5.433 7.267 1.00 76.62 171 THR A CA 1
ATOM 1323 C C . THR A 1 171 ? 7.483 5.586 8.781 1.00 76.62 171 THR A C 1
ATOM 1325 O O . THR A 1 171 ? 8.457 5.951 9.426 1.00 76.62 171 THR A O 1
ATOM 1328 N N . LYS A 1 172 ? 6.305 5.344 9.384 1.00 76.38 172 LYS A N 1
ATOM 1329 C CA . LYS A 1 172 ? 6.084 5.586 10.826 1.00 76.38 172 LYS A CA 1
ATOM 1330 C C . LYS A 1 172 ? 5.578 4.376 11.611 1.00 76.38 172 LYS A C 1
ATOM 1332 O O . LYS A 1 172 ? 5.482 4.446 12.838 1.00 76.38 172 LYS A O 1
ATOM 1337 N N . SER A 1 173 ? 5.212 3.277 10.953 1.00 71.56 173 SER A N 1
ATOM 1338 C CA . SER A 1 173 ? 4.811 2.041 11.640 1.00 71.56 173 SER A CA 1
ATOM 1339 C C . SER A 1 173 ? 5.975 1.073 11.780 1.00 71.56 173 SER A C 1
ATOM 1341 O O . SER A 1 173 ? 6.774 0.954 10.868 1.00 71.56 173 SER A O 1
ATOM 1343 N N . ARG A 1 174 ? 6.011 0.299 12.869 1.00 79.56 174 ARG A N 1
ATOM 1344 C CA . ARG A 1 174 ? 6.918 -0.851 13.011 1.00 79.56 174 ARG A CA 1
ATOM 1345 C C . ARG A 1 174 ? 6.192 -2.107 12.540 1.00 79.56 174 ARG A C 1
ATOM 1347 O O . ARG A 1 174 ? 5.589 -2.829 13.340 1.00 79.56 174 ARG A O 1
ATOM 1354 N N . GLY A 1 175 ? 6.162 -2.312 11.225 1.00 82.38 175 GLY A N 1
ATOM 1355 C CA . GLY A 1 175 ? 5.351 -3.351 10.588 1.00 82.38 175 GLY A CA 1
ATOM 1356 C C . GLY A 1 175 ? 3.864 -3.227 10.947 1.00 82.38 175 GLY A C 1
ATOM 1357 O O . GLY A 1 175 ? 3.228 -2.202 10.722 1.00 82.38 175 GLY A O 1
ATOM 1358 N N . PHE A 1 176 ? 3.297 -4.261 11.571 1.00 85.19 176 PHE A N 1
ATOM 1359 C CA . PHE A 1 176 ? 1.877 -4.305 11.955 1.00 85.19 176 PHE A CA 1
ATOM 1360 C C . PHE A 1 176 ? 1.532 -3.530 13.242 1.00 85.19 176 PHE A C 1
ATOM 1362 O O . PHE A 1 176 ? 0.426 -3.676 13.778 1.00 85.19 176 PHE A O 1
ATOM 1369 N N . VAL A 1 177 ? 2.472 -2.743 13.770 1.00 85.31 177 VAL A N 1
ATOM 1370 C CA . VAL A 1 177 ? 2.321 -1.978 15.010 1.00 85.31 177 VAL A CA 1
ATOM 1371 C C . VAL A 1 177 ? 2.462 -0.487 14.741 1.00 85.31 177 VAL A C 1
ATOM 1373 O O . VAL A 1 177 ? 3.451 -0.028 14.173 1.00 85.31 177 VAL A O 1
ATOM 1376 N N . VAL A 1 178 ? 1.487 0.282 15.218 1.00 83.62 178 VAL A N 1
ATOM 1377 C CA . VAL A 1 178 ? 1.531 1.743 15.249 1.00 83.62 178 VAL A CA 1
ATOM 1378 C C . VAL A 1 178 ? 1.907 2.179 16.667 1.00 83.62 178 VAL A C 1
ATOM 1380 O O . VAL A 1 178 ? 1.163 1.867 17.605 1.00 83.62 178 VAL A O 1
ATOM 1383 N N . PRO A 1 179 ? 3.039 2.878 16.858 1.00 80.81 179 PRO A N 1
ATOM 1384 C CA . PRO A 1 179 ? 3.371 3.458 18.152 1.00 80.81 179 PRO A CA 1
ATOM 1385 C C . PRO A 1 179 ? 2.395 4.595 18.487 1.00 80.81 179 PRO A C 1
ATOM 1387 O O . PRO A 1 179 ? 2.044 5.411 17.636 1.00 80.81 179 PRO A O 1
ATOM 1390 N N . LEU A 1 180 ? 1.949 4.643 19.738 1.00 81.06 180 LEU A N 1
ATOM 1391 C CA . LEU A 1 180 ? 1.110 5.697 20.298 1.00 81.06 180 LEU A CA 1
ATOM 1392 C C . LEU A 1 180 ? 1.896 6.491 21.350 1.00 81.06 180 LEU A C 1
ATOM 1394 O O . LEU A 1 180 ? 2.863 6.006 21.942 1.00 81.06 180 LEU A O 1
ATOM 1398 N N . GLY A 1 181 ? 1.440 7.715 21.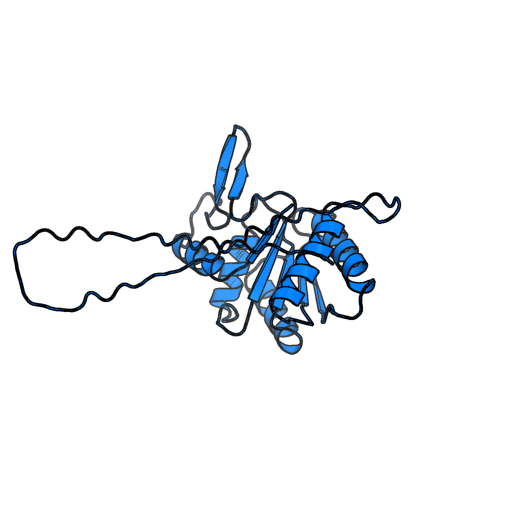625 1.00 79.12 181 GLY A N 1
ATOM 1399 C CA . GLY A 1 181 ? 1.986 8.531 22.708 1.00 79.12 181 GLY A CA 1
ATOM 1400 C C . GLY A 1 181 ? 1.918 7.814 24.062 1.00 79.12 181 GLY A C 1
ATOM 1401 O O . GLY A 1 181 ? 0.965 7.087 24.353 1.00 79.12 181 GLY A O 1
ATOM 1402 N N . GLY A 1 182 ? 2.940 8.017 24.896 1.00 82.00 182 GLY A N 1
ATOM 1403 C CA . GLY A 1 182 ? 3.020 7.399 26.224 1.00 82.00 182 GLY A CA 1
ATOM 1404 C C . GLY A 1 182 ? 3.441 5.926 26.217 1.00 82.00 182 GLY A C 1
ATOM 1405 O O . GLY A 1 182 ? 3.052 5.186 27.115 1.00 82.00 182 GLY A O 1
ATOM 1406 N N . GLY A 1 183 ? 4.193 5.487 25.199 1.00 81.00 183 GLY A N 1
ATOM 1407 C CA . GLY A 1 183 ? 4.761 4.132 25.129 1.00 81.00 183 GLY A CA 1
ATOM 1408 C C . GLY A 1 183 ? 3.744 3.030 24.829 1.00 81.00 183 GLY A C 1
ATOM 1409 O O . GLY A 1 183 ? 4.053 1.850 24.968 1.00 81.00 183 GLY A O 1
ATOM 1410 N N . LYS A 1 184 ? 2.522 3.398 24.433 1.00 84.44 184 LYS A N 1
ATOM 1411 C CA . LYS A 1 184 ? 1.492 2.440 24.032 1.00 84.44 184 LYS A CA 1
ATOM 1412 C C . LYS A 1 184 ? 1.704 2.023 22.583 1.00 84.44 184 LYS A C 1
ATOM 1414 O O . LYS A 1 184 ? 2.227 2.773 21.766 1.00 84.44 184 LYS A O 1
ATOM 1419 N N . GLU A 1 185 ? 1.244 0.831 22.256 1.00 87.56 185 GLU A N 1
ATOM 1420 C CA . GLU A 1 185 ? 1.286 0.280 20.908 1.00 87.56 185 GLU A CA 1
ATOM 1421 C C . GLU A 1 185 ? -0.116 -0.157 20.505 1.00 87.56 185 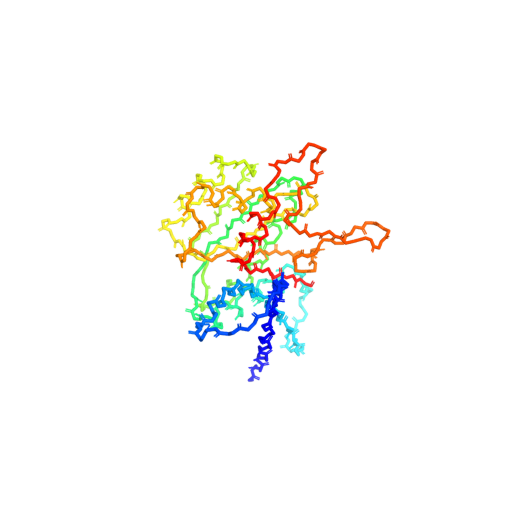GLU A C 1
ATOM 1423 O O . GLU A 1 185 ? -0.911 -0.573 21.349 1.00 87.56 185 GLU A O 1
ATOM 1428 N N . ARG A 1 186 ? -0.418 -0.053 19.212 1.00 88.00 186 ARG A N 1
ATOM 1429 C CA . ARG A 1 186 ? -1.702 -0.461 18.640 1.00 88.00 186 ARG A CA 1
ATOM 1430 C C . ARG A 1 186 ? -1.484 -1.286 17.386 1.00 88.00 186 ARG A C 1
ATOM 1432 O O . ARG A 1 186 ? -0.540 -1.028 16.638 1.00 88.00 186 ARG A O 1
ATOM 1439 N N . ARG A 1 187 ? -2.357 -2.251 17.118 1.00 90.56 187 ARG A N 1
ATOM 1440 C CA . ARG A 1 187 ? -2.289 -3.036 15.881 1.00 90.56 187 ARG A CA 1
ATOM 1441 C C . ARG A 1 187 ? -3.007 -2.323 14.742 1.00 90.56 187 ARG A C 1
ATOM 1443 O O . ARG A 1 187 ? -3.992 -1.623 14.954 1.00 90.56 187 ARG A O 1
ATOM 1450 N N . ILE A 1 188 ? -2.523 -2.505 13.512 1.00 90.62 188 ILE A N 1
ATOM 1451 C CA . ILE A 1 188 ? -3.093 -1.822 12.335 1.00 90.62 188 ILE A CA 1
ATOM 1452 C C . ILE A 1 188 ? -4.513 -2.288 11.967 1.00 90.62 188 ILE A C 1
ATOM 1454 O O . ILE A 1 188 ? -5.193 -1.595 11.218 1.00 90.62 188 ILE A O 1
ATOM 1458 N N . TRP A 1 189 ? -4.960 -3.433 12.493 1.00 92.75 189 TRP A N 1
ATOM 1459 C CA . TRP A 1 189 ? -6.290 -4.008 12.255 1.00 92.75 189 TRP A CA 1
ATOM 1460 C C . TRP A 1 189 ? -7.340 -3.641 13.309 1.00 92.75 189 TRP A C 1
ATOM 1462 O O . TRP A 1 189 ? -8.508 -3.975 13.129 1.00 92.75 189 TRP A O 1
ATOM 1472 N N . GLU A 1 190 ? -6.948 -2.985 14.401 1.00 91.94 190 GLU A N 1
ATOM 1473 C CA . GLU A 1 190 ? -7.875 -2.595 15.467 1.00 91.94 190 GLU A CA 1
ATOM 1474 C C . GLU A 1 190 ? -8.714 -1.391 15.027 1.00 91.94 190 GLU A C 1
ATOM 1476 O O . GLU A 1 190 ? -8.173 -0.381 14.566 1.00 91.94 190 GLU A O 1
ATOM 1481 N N . ASP A 1 191 ? -10.038 -1.483 15.177 1.00 91.88 191 ASP A N 1
ATOM 1482 C CA . ASP A 1 191 ? -10.932 -0.352 14.946 1.00 91.88 191 ASP A CA 1
ATOM 1483 C C . ASP A 1 191 ? -10.678 0.724 16.004 1.00 91.88 191 ASP A C 1
ATOM 1485 O O . ASP A 1 191 ? -10.608 0.467 17.208 1.00 91.88 191 ASP A O 1
ATOM 1489 N N . ILE A 1 192 ? -10.562 1.965 15.560 1.00 89.94 192 ILE A N 1
ATOM 1490 C CA . ILE A 1 192 ? -10.208 3.115 16.392 1.00 89.94 192 ILE A CA 1
ATOM 1491 C C . ILE A 1 192 ? -11.411 4.016 16.659 1.00 89.94 192 ILE A C 1
ATOM 1493 O O . ILE A 1 192 ? -11.325 4.922 17.486 1.00 89.94 192 ILE A O 1
ATOM 1497 N N . ARG A 1 193 ? -12.528 3.778 15.963 1.00 88.75 193 ARG A N 1
ATOM 1498 C CA . ARG A 1 193 ? -13.744 4.577 16.081 1.00 88.75 193 ARG A CA 1
ATOM 1499 C C . ARG A 1 193 ? -14.400 4.342 17.448 1.00 88.75 193 ARG A C 1
ATOM 1501 O O . ARG A 1 193 ? -14.195 3.276 18.047 1.00 88.75 193 ARG A O 1
ATOM 1508 N N . PRO A 1 194 ? -15.182 5.315 17.959 1.00 87.38 194 PRO A N 1
ATOM 1509 C CA . PRO A 1 194 ? -15.919 5.153 19.213 1.00 87.38 194 PRO A CA 1
ATOM 1510 C C . PRO A 1 194 ? -16.910 3.986 19.152 1.00 87.38 194 PRO A C 1
ATOM 1512 O O . PRO A 1 194 ? -16.982 3.181 20.076 1.00 87.38 194 PRO A O 1
ATOM 1515 N N . GLN A 1 195 ? -17.624 3.867 18.032 1.00 91.00 195 GLN A N 1
ATOM 1516 C CA . GLN A 1 195 ? -18.493 2.737 17.735 1.00 91.00 195 GLN A CA 1
ATOM 1517 C C . GLN A 1 195 ? -17.718 1.716 16.901 1.00 91.00 195 GLN A C 1
ATOM 1519 O O . GLN A 1 195 ? -17.299 2.019 15.786 1.00 91.00 195 GLN A O 1
ATOM 1524 N N . LYS A 1 196 ? -17.509 0.523 17.467 1.00 90.88 196 LYS A N 1
ATOM 1525 C CA . LYS A 1 196 ? -16.795 -0.575 16.808 1.00 90.88 196 LYS A CA 1
ATOM 1526 C C . LYS A 1 196 ? -17.695 -1.253 15.783 1.00 90.88 196 LYS A C 1
ATOM 1528 O O . LYS A 1 196 ? -18.853 -1.531 16.084 1.00 90.88 196 LYS A O 1
ATOM 1533 N N . ASP A 1 197 ? -17.146 -1.576 14.617 1.00 92.12 197 ASP A N 1
ATOM 1534 C CA . ASP A 1 197 ? -17.858 -2.358 13.594 1.00 92.12 197 ASP A CA 1
ATOM 1535 C C . ASP A 1 197 ? -17.840 -3.881 13.849 1.00 92.12 197 ASP A C 1
ATOM 1537 O O . ASP A 1 197 ? -18.536 -4.629 13.168 1.00 92.12 197 ASP A O 1
ATOM 1541 N N . GLY A 1 198 ? -17.053 -4.350 14.826 1.00 95.12 198 GLY A N 1
ATOM 1542 C CA . GLY A 1 198 ? -16.931 -5.768 15.179 1.00 95.12 198 GLY A CA 1
ATOM 1543 C C . GLY A 1 198 ? -16.069 -6.607 14.224 1.00 95.12 198 GLY A C 1
ATOM 1544 O O . GLY A 1 198 ? -16.045 -7.829 14.357 1.00 95.12 198 GLY A O 1
ATOM 1545 N N . ARG A 1 199 ? -15.340 -5.986 13.286 1.00 96.44 199 ARG A N 1
ATOM 1546 C CA . ARG A 1 199 ? -14.594 -6.668 12.208 1.00 96.44 199 ARG A CA 1
ATOM 1547 C C . ARG A 1 199 ? -13.088 -6.799 12.456 1.00 96.44 199 ARG A C 1
ATOM 1549 O O . ARG A 1 199 ? -12.334 -7.095 11.534 1.00 96.44 199 ARG A O 1
ATOM 1556 N N . ASP A 1 200 ? -12.614 -6.613 13.685 1.00 95.44 200 ASP A N 1
ATOM 1557 C CA . ASP A 1 200 ? -11.170 -6.620 13.983 1.00 95.44 200 ASP A CA 1
ATOM 1558 C C . ASP A 1 200 ? -10.498 -7.969 13.695 1.00 95.44 200 ASP A C 1
ATOM 1560 O O . ASP A 1 200 ? -9.384 -8.003 13.173 1.00 95.44 200 ASP A O 1
ATOM 1564 N N . GLU A 1 201 ? -11.171 -9.088 13.977 1.00 95.94 201 GLU A N 1
ATOM 1565 C CA . GLU A 1 201 ? -10.634 -10.421 13.666 1.00 95.94 201 GLU A CA 1
ATOM 1566 C C . GLU A 1 201 ? -10.579 -10.670 12.155 1.00 95.94 201 GLU A C 1
ATOM 1568 O O . GLU A 1 201 ? -9.627 -11.253 11.638 1.00 95.94 201 GLU A O 1
ATOM 1573 N N . GLU A 1 2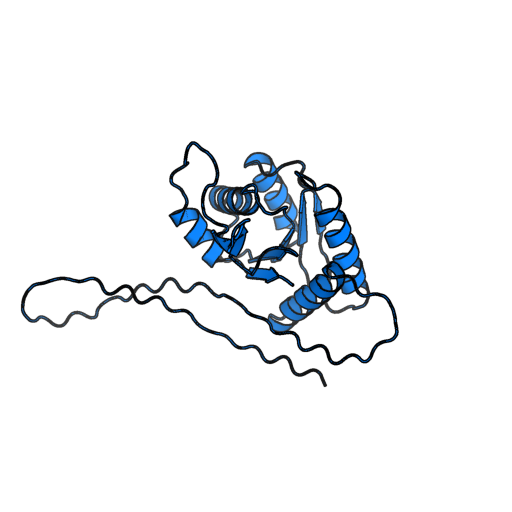02 ? -11.576 -10.177 11.429 1.00 96.12 202 GLU A N 1
ATOM 1574 C CA . GLU A 1 202 ? -11.604 -10.238 9.974 1.00 96.12 202 GLU A CA 1
ATOM 1575 C C . GLU A 1 202 ? -10.479 -9.399 9.363 1.00 96.12 202 GLU A C 1
ATOM 1577 O O . GLU A 1 202 ? -9.736 -9.892 8.513 1.00 96.12 202 GLU A O 1
ATOM 1582 N N . ALA A 1 203 ? -10.294 -8.170 9.849 1.00 96.25 203 ALA A N 1
ATOM 1583 C CA . ALA A 1 203 ? -9.189 -7.312 9.453 1.00 96.25 203 ALA A CA 1
ATOM 1584 C C . ALA A 1 203 ? -7.841 -7.974 9.768 1.00 96.25 203 ALA A C 1
ATOM 1586 O O . ALA A 1 203 ? -6.949 -7.988 8.923 1.00 96.25 203 ALA A O 1
ATOM 1587 N N . ARG A 1 204 ? -7.690 -8.599 10.943 1.00 95.88 204 ARG A N 1
ATOM 1588 C CA . ARG A 1 204 ? -6.472 -9.330 11.320 1.00 95.88 204 ARG A CA 1
ATOM 1589 C C . ARG A 1 204 ? -6.160 -10.460 10.338 1.00 95.88 204 ARG A C 1
ATOM 1591 O O . ARG A 1 204 ? -5.009 -10.614 9.929 1.00 95.88 204 ARG A O 1
ATOM 1598 N N . MET A 1 205 ? -7.165 -11.247 9.950 1.00 95.69 205 MET A N 1
ATOM 1599 C CA . MET A 1 205 ? -7.002 -12.299 8.941 1.00 95.69 205 MET A CA 1
ATOM 1600 C C . MET A 1 205 ? -6.658 -11.723 7.566 1.00 95.69 205 MET A C 1
ATOM 1602 O O . MET A 1 205 ? -5.821 -12.289 6.863 1.00 95.69 205 MET A O 1
ATOM 1606 N N . ALA A 1 206 ? -7.264 -10.594 7.200 1.00 95.69 206 ALA A N 1
ATOM 1607 C CA . ALA A 1 206 ? -7.006 -9.918 5.938 1.00 95.69 206 ALA A CA 1
ATOM 1608 C C . ALA A 1 206 ? -5.557 -9.410 5.849 1.00 95.69 206 ALA A C 1
ATOM 1610 O O . ALA A 1 206 ? -4.848 -9.723 4.895 1.00 95.69 206 ALA A O 1
ATOM 1611 N N . PHE A 1 207 ? -5.067 -8.736 6.892 1.00 95.00 207 PHE A N 1
ATOM 1612 C CA . PHE A 1 207 ? -3.672 -8.296 6.986 1.00 95.00 207 PHE A CA 1
ATOM 1613 C C . PHE A 1 207 ? -2.666 -9.451 7.010 1.00 95.00 207 PHE A C 1
ATOM 1615 O O . PHE A 1 207 ? -1.532 -9.279 6.565 1.00 95.00 207 PHE A O 1
ATOM 1622 N N . GLY A 1 208 ? -3.073 -10.642 7.459 1.00 93.69 208 GLY A N 1
ATOM 1623 C CA . GLY A 1 208 ? -2.251 -11.852 7.374 1.00 93.69 208 GLY A CA 1
ATOM 1624 C C . GLY A 1 208 ? -1.882 -12.268 5.942 1.00 93.69 208 GLY A C 1
ATOM 1625 O O . GLY A 1 208 ? -0.979 -13.085 5.775 1.00 93.69 208 GLY A O 1
ATOM 1626 N N . GLN A 1 209 ? -2.547 -11.700 4.930 1.00 92.88 209 GLN A N 1
ATOM 1627 C CA . GLN A 1 209 ? -2.293 -11.923 3.501 1.00 92.88 209 GLN A CA 1
ATOM 1628 C C . GLN A 1 209 ? -1.516 -10.767 2.844 1.00 92.88 209 GLN A C 1
ATOM 1630 O O . GLN A 1 209 ? -1.457 -10.672 1.622 1.00 92.88 209 GLN A O 1
ATOM 1635 N N . THR A 1 210 ? -0.937 -9.868 3.643 1.00 94.88 210 THR A N 1
ATOM 1636 C CA . THR A 1 210 ? -0.272 -8.649 3.160 1.00 94.88 210 THR A CA 1
ATOM 1637 C C . THR A 1 210 ? 1.176 -8.592 3.625 1.00 94.88 210 THR A C 1
ATOM 1639 O O . THR A 1 210 ? 1.548 -9.217 4.619 1.00 94.88 210 THR A O 1
ATOM 1642 N N . ILE A 1 211 ? 1.993 -7.830 2.906 1.00 93.88 211 ILE A N 1
ATOM 1643 C CA . ILE A 1 211 ? 3.358 -7.484 3.299 1.00 93.88 211 ILE A CA 1
ATOM 1644 C C . ILE A 1 211 ? 3.335 -6.042 3.804 1.00 93.88 211 ILE A C 1
ATOM 1646 O O . ILE A 1 211 ? 2.635 -5.199 3.249 1.00 93.88 211 ILE A O 1
ATOM 1650 N N . VAL A 1 212 ? 4.098 -5.751 4.853 1.00 92.12 212 VAL A N 1
ATOM 1651 C CA . VAL A 1 212 ? 4.329 -4.380 5.320 1.00 92.12 212 VAL A CA 1
ATOM 1652 C C . VAL A 1 212 ? 5.825 -4.133 5.270 1.00 92.12 212 VAL A C 1
ATOM 1654 O O . VAL A 1 212 ? 6.584 -4.915 5.843 1.00 92.12 212 VAL A O 1
ATOM 1657 N N . ILE A 1 213 ? 6.232 -3.072 4.580 1.00 89.75 213 ILE A N 1
ATOM 1658 C CA . ILE A 1 213 ? 7.608 -2.585 4.576 1.00 89.75 213 ILE A CA 1
ATOM 1659 C C . ILE A 1 213 ? 7.616 -1.273 5.350 1.00 89.75 213 ILE A C 1
ATOM 1661 O O . ILE A 1 213 ? 6.825 -0.370 5.068 1.00 89.75 213 ILE A O 1
ATOM 1665 N N . SER A 1 214 ? 8.500 -1.206 6.335 1.00 84.62 214 SER A N 1
ATOM 1666 C CA . SER A 1 214 ? 8.744 -0.027 7.150 1.00 84.62 214 SER A CA 1
ATOM 1667 C C . SER A 1 214 ? 10.233 0.264 7.225 1.00 84.62 214 SER A C 1
ATOM 1669 O O . SER A 1 214 ? 11.022 -0.682 7.187 1.00 84.62 214 SER A O 1
ATOM 1671 N N . ASP A 1 215 ? 10.572 1.541 7.366 1.00 70.75 215 ASP A N 1
ATOM 1672 C CA . ASP A 1 215 ? 11.902 1.999 7.793 1.00 70.75 215 ASP A CA 1
ATOM 1673 C C . ASP A 1 215 ? 12.175 1.671 9.275 1.00 70.75 215 ASP A C 1
ATOM 1675 O O . ASP A 1 215 ? 11.209 1.698 10.084 1.00 70.75 215 ASP A O 1
#

Nearest PDB structures (foldseek):
  3a3k-assembly2_B  TM=8.294E-01  e=8.247E-08  Rattus norvegicus
  8jcy-assembly1_3  TM=7.932E-01  e=1.654E-05  Homo sapiens
  4kq9-assembly1_A  TM=6.664E-01  e=2.577E-03  Conexibacter woesei DSM 14684
  6hb0-assembly2_B  TM=6.561E-01  e=2.271E-03  Mycolicibacterium smegmatis MC2 155
  3qek-assembly3_A  TM=7.774E-01  e=1.329E-02  Xenopus laevis

Radius of gyration: 19.38 Å; Cα contacts (8 Å, |Δi|>4): 328; chains: 1; bounding box: 48×59×45 Å

InterPro domains:
  IPR001828 Receptor, ligand binding region [PF01094] (60-171)
  IPR028082 Periplasmic binding protein-like I [SSF53822] (59-213)

Secondary structure (DSSP, 8-state):
---------B--------------------------B-----------S------HHHHHHHHHHHHHHHTT--EEEEEEE-TT-TTHHHHHHHHHHHHHHT-SS-EEEEEEEES--SHHHHHHHHHHHTTT-SEEEEE--SSSSHHHHHHHHHHHTT--STT-EEEEEESS-BTTEEE-TTS-EEETTS--SSS--S-HHHHHHHHTTEEEEE-

pLDDT: mean 77.36, std 26.18, range [21.92, 98.31]

Sequence (215 aa):
MFMVTIHLRTLCVIRNGKSGGPWPTAGVPSISATCGRVLNIGLMFTNDIESHAVTVEYNLGIAIRSLMLSFAWDQFAFVFSLIGDQEKCDVMKTDVQNAISQTDDVTISTINQMSDVSYETVVRTLTNVSTRARIIVVCLKEGNGYKRDFILAAKDGGFLNREYVYIFADTKSRGFVVPLGGGKERRIWEDIRPQKDGRDEEARMAFGQTIVISD

Mean predicted aligned error: 12.08 Å

Foldseek 3Di:
DDDFDWDWDWPWDQDDDDDDDDDDDDDDDDDDTLIFTATDRPDPDDDDDDDDPQDQLLVLLVVVVVVCVVVQHAEEEEEEECPPHVCVVVVSVVSSCVNPVVDNRHYHQYYYYFPALALVSLLVRVVVRVVGHQEYEYEYDPDQLSVLSNLVSCVVSVNQDPSHEYEYEDAQAPWQWHADPPRDIDGSLDDPDPDDPPCSVVSVSSCSRYYYDYD